Protein AF-A0AAD2FX28-F1 (afdb_monomer)

Structure (mmCIF, N/CA/C/O backbone):
data_AF-A0AAD2FX28-F1
#
_entry.id   AF-A0AAD2FX28-F1
#
loop_
_atom_site.group_PDB
_atom_site.id
_atom_site.type_symbol
_atom_site.label_atom_id
_atom_site.label_alt_id
_atom_site.label_comp_id
_atom_site.label_asym_id
_atom_site.label_entity_id
_atom_site.label_seq_id
_atom_site.pdbx_PDB_ins_code
_atom_site.Cartn_x
_atom_site.Cartn_y
_atom_site.Cartn_z
_atom_site.occupancy
_atom_site.B_iso_or_equiv
_atom_site.auth_seq_id
_atom_site.auth_comp_id
_atom_site.auth_asym_id
_atom_site.auth_atom_id
_atom_site.pdbx_PDB_model_num
ATOM 1 N N . MET A 1 1 ? -29.939 11.615 16.472 1.00 48.94 1 MET A N 1
ATOM 2 C CA . MET A 1 1 ? -29.197 10.339 16.413 1.00 48.94 1 MET A CA 1
ATOM 3 C C . MET A 1 1 ? -29.613 9.604 15.160 1.00 48.94 1 MET A C 1
ATOM 5 O O . MET A 1 1 ? -30.805 9.479 14.911 1.00 48.94 1 MET A O 1
ATOM 9 N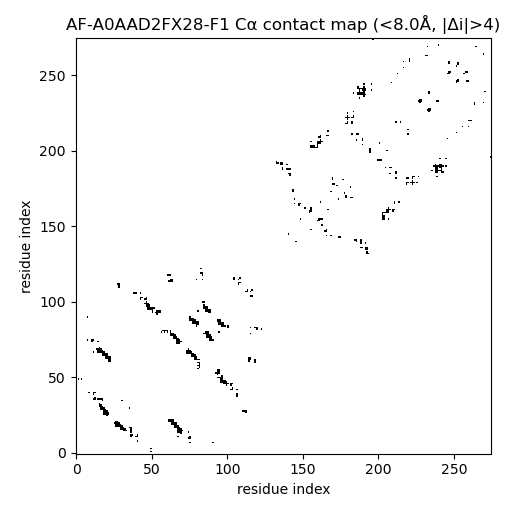 N . THR A 1 2 ? -28.662 9.167 14.347 1.00 54.88 2 THR A N 1
ATOM 10 C CA . THR A 1 2 ? -28.934 8.225 13.261 1.00 54.88 2 THR A CA 1
ATOM 11 C C . THR A 1 2 ? -29.410 6.914 13.882 1.00 54.88 2 THR A C 1
ATOM 13 O O . THR A 1 2 ? -28.636 6.258 14.568 1.00 54.88 2 THR A O 1
ATOM 16 N N . SER A 1 3 ? -30.673 6.532 13.659 1.00 67.56 3 SER A N 1
ATOM 17 C CA . SER A 1 3 ? -31.271 5.277 14.165 1.00 67.56 3 SER A CA 1
ATOM 18 C C . SER A 1 3 ? -30.480 4.018 13.786 1.00 67.56 3 SER A C 1
ATOM 20 O O . SER A 1 3 ? -30.670 2.964 14.374 1.00 67.56 3 SER A O 1
ATOM 22 N N . GLN A 1 4 ? -29.580 4.147 12.816 1.00 75.50 4 GLN A N 1
ATOM 23 C CA . GLN A 1 4 ? -28.807 3.087 12.188 1.00 75.50 4 GLN A CA 1
ATOM 24 C C . GLN A 1 4 ? -27.761 2.411 13.088 1.00 75.50 4 GLN A C 1
ATOM 26 O O . GLN A 1 4 ? -27.378 1.290 12.790 1.00 75.50 4 GLN A O 1
ATOM 31 N N . PHE A 1 5 ? -27.300 3.062 14.160 1.00 87.25 5 PHE A N 1
ATOM 32 C CA . PHE A 1 5 ? -26.324 2.472 15.095 1.00 87.25 5 PHE A CA 1
ATOM 33 C C . PHE A 1 5 ? -26.894 2.252 16.495 1.00 87.25 5 PHE A C 1
ATOM 35 O O . PHE A 1 5 ? -26.140 2.027 17.439 1.00 87.25 5 PHE A O 1
ATOM 42 N N . LYS A 1 6 ? -28.222 2.349 16.635 1.00 89.06 6 LYS A N 1
ATOM 43 C CA . LYS A 1 6 ? -28.903 2.254 17.926 1.00 89.06 6 LYS A CA 1
ATOM 44 C C . LYS A 1 6 ? -28.556 0.947 18.641 1.00 89.06 6 LYS A C 1
ATOM 46 O O . LYS A 1 6 ? -28.148 1.008 19.790 1.00 89.06 6 LYS A O 1
ATOM 51 N N . ASP A 1 7 ? -28.606 -0.181 17.939 1.00 91.50 7 ASP A N 1
ATOM 52 C CA . ASP A 1 7 ? -28.353 -1.502 18.529 1.00 91.50 7 ASP A CA 1
ATOM 53 C C . ASP A 1 7 ? -26.934 -1.614 19.106 1.00 91.50 7 ASP A C 1
ATOM 55 O O . ASP A 1 7 ? -26.739 -2.114 20.208 1.00 91.50 7 ASP A O 1
ATOM 59 N N . MET A 1 8 ? -25.936 -1.060 18.409 1.00 93.50 8 MET A N 1
ATOM 60 C CA . MET A 1 8 ? -24.566 -0.994 18.923 1.00 93.50 8 MET A CA 1
ATOM 61 C C . MET A 1 8 ? -24.479 -0.123 20.183 1.00 93.50 8 MET A C 1
ATOM 63 O O . MET A 1 8 ? -23.847 -0.521 21.157 1.00 93.50 8 MET A O 1
ATOM 67 N N . PHE A 1 9 ? -25.099 1.060 20.183 1.00 93.75 9 PHE A N 1
ATOM 68 C CA . PHE A 1 9 ? -25.071 1.949 21.348 1.00 93.75 9 PHE A CA 1
ATOM 69 C C . PHE A 1 9 ? -25.815 1.372 22.550 1.00 93.75 9 PHE A C 1
ATOM 71 O O . PHE A 1 9 ? -25.354 1.568 23.675 1.00 93.75 9 PHE A O 1
ATOM 78 N N . ASP A 1 10 ? -26.919 0.668 22.312 1.00 94.25 10 ASP A N 1
ATOM 79 C CA . ASP A 1 10 ? -27.665 -0.036 23.346 1.00 94.25 10 ASP A CA 1
ATOM 80 C C . ASP A 1 10 ? -26.775 -1.117 23.963 1.00 94.25 10 ASP A C 1
ATOM 82 O O . ASP A 1 10 ? -26.541 -1.069 25.166 1.00 94.25 10 ASP A O 1
ATOM 86 N N . LEU A 1 11 ? -26.159 -1.989 23.150 1.00 95.38 11 LEU A N 1
ATOM 87 C CA . LEU A 1 11 ? -25.246 -3.035 23.633 1.00 95.38 11 LEU A CA 1
ATOM 88 C C . LEU A 1 11 ? -24.052 -2.477 24.422 1.00 95.38 11 LEU A C 1
ATOM 90 O O . LEU A 1 11 ? -23.673 -3.046 25.447 1.00 95.38 11 LEU A O 1
ATOM 94 N N . VAL A 1 12 ? -23.487 -1.339 24.006 1.00 95.00 12 VAL A N 1
ATOM 95 C CA . VAL A 1 12 ? -22.431 -0.658 24.776 1.00 95.00 12 VAL A CA 1
ATOM 96 C C . VAL A 1 12 ? -22.945 -0.212 26.148 1.00 95.00 12 VAL A C 1
ATOM 98 O O . VAL A 1 12 ? -22.288 -0.467 27.155 1.00 95.00 12 VAL A O 1
ATOM 101 N N . GLY A 1 13 ? -24.118 0.428 26.212 1.00 93.94 13 GLY A N 1
ATOM 102 C CA . GLY A 1 13 ? -24.715 0.886 27.476 1.00 93.94 13 GLY A CA 1
ATOM 103 C C . GLY A 1 13 ? -25.189 -0.252 28.386 1.00 93.94 13 GLY A C 1
ATOM 104 O O . GLY A 1 13 ? -25.364 -0.071 29.590 1.00 93.94 13 GLY A O 1
ATOM 105 N N . GLU A 1 14 ? -25.389 -1.420 27.794 1.00 95.69 14 GLU A N 1
ATOM 106 C CA . GLU A 1 14 ? -25.843 -2.654 28.409 1.00 95.69 14 GLU A CA 1
ATOM 107 C C . GLU A 1 14 ? -24.713 -3.513 28.997 1.00 95.69 14 GLU A C 1
ATOM 109 O O . GLU A 1 14 ? -24.983 -4.400 29.815 1.00 95.69 14 GLU A O 1
ATOM 114 N N . SER A 1 15 ? -23.475 -3.252 28.586 1.00 96.94 15 SER A N 1
ATOM 115 C CA . SER A 1 15 ? -22.284 -3.984 29.014 1.00 96.94 15 SER A CA 1
ATOM 116 C C . SER A 1 15 ? -21.908 -3.655 30.464 1.00 96.94 15 SER A C 1
ATOM 118 O O . SER A 1 15 ? -22.219 -2.577 30.968 1.00 96.94 15 SER A O 1
ATOM 120 N N . ASP A 1 16 ? -21.225 -4.577 31.143 1.00 97.75 16 ASP A N 1
ATOM 121 C CA . ASP A 1 16 ? -20.688 -4.387 32.501 1.00 97.75 16 ASP A CA 1
ATOM 122 C C . ASP A 1 16 ? -19.154 -4.442 32.560 1.00 97.75 16 ASP A C 1
ATOM 124 O O . ASP A 1 16 ? -18.553 -4.046 33.561 1.00 97.75 16 ASP A O 1
ATOM 128 N N . ARG A 1 17 ? -18.512 -4.885 31.475 1.00 98.00 17 ARG A N 1
ATOM 129 C CA . ARG A 1 17 ? -17.058 -4.964 31.362 1.00 98.00 17 ARG A CA 1
ATOM 130 C C . ARG A 1 17 ? -16.599 -4.671 29.944 1.00 98.00 17 ARG A C 1
ATOM 132 O O . ARG A 1 17 ? -17.182 -5.144 28.970 1.00 98.00 17 ARG A O 1
ATOM 139 N N . ILE A 1 18 ? -15.490 -3.955 29.850 1.00 97.69 18 ILE A N 1
ATOM 140 C CA . ILE A 1 18 ? -14.729 -3.737 28.626 1.00 97.69 18 ILE A CA 1
ATOM 141 C C . ILE A 1 18 ? -13.369 -4.419 28.744 1.00 97.69 18 ILE A C 1
ATOM 143 O O . ILE A 1 18 ? -12.713 -4.328 29.780 1.00 97.69 18 ILE A O 1
ATOM 147 N N . VAL A 1 19 ? -12.937 -5.089 27.679 1.00 97.88 19 VAL A N 1
ATOM 148 C CA . VAL A 1 19 ? -11.592 -5.657 27.554 1.00 97.88 19 VAL A CA 1
ATOM 149 C C . VAL A 1 19 ? -11.031 -5.282 26.192 1.00 97.88 19 VAL A C 1
ATOM 151 O O . VAL A 1 19 ? -11.732 -5.364 25.191 1.00 97.88 19 VAL A O 1
ATOM 154 N N . ILE A 1 20 ? -9.772 -4.866 26.138 1.00 96.12 20 ILE A N 1
ATOM 155 C CA . ILE A 1 20 ? -9.070 -4.563 24.893 1.00 96.12 20 ILE A CA 1
ATOM 156 C C . ILE A 1 20 ? -7.992 -5.619 24.696 1.00 96.12 20 ILE A C 1
ATOM 158 O O . ILE A 1 20 ? -7.137 -5.789 25.566 1.00 96.12 20 ILE A O 1
ATOM 162 N N . HIS A 1 21 ? -8.016 -6.294 23.554 1.00 94.44 21 HIS A N 1
ATOM 163 C CA . HIS A 1 21 ? -7.051 -7.323 23.183 1.00 94.44 21 HIS A CA 1
ATOM 164 C C . HIS A 1 21 ? -6.147 -6.857 22.041 1.00 94.44 21 HIS A C 1
ATOM 166 O O . HIS A 1 21 ? -6.587 -6.098 21.179 1.00 94.44 21 HIS A O 1
ATOM 172 N N . ASP A 1 22 ? -4.904 -7.335 21.998 1.00 90.56 22 ASP A N 1
ATOM 173 C CA . ASP A 1 22 ? -4.085 -7.279 20.783 1.00 90.56 22 ASP A CA 1
ATOM 174 C C . ASP A 1 22 ? -4.461 -8.402 19.792 1.00 90.56 22 ASP A C 1
ATOM 176 O O . ASP A 1 22 ? -5.302 -9.258 20.066 1.00 90.56 22 ASP A O 1
ATOM 180 N N . ASN A 1 23 ? -3.802 -8.434 18.631 1.00 83.00 23 ASN A N 1
ATOM 181 C CA . ASN A 1 23 ? -4.016 -9.475 17.615 1.00 83.00 23 ASN A CA 1
ATOM 182 C C . ASN A 1 23 ? -3.647 -10.897 18.075 1.00 83.00 23 ASN A C 1
ATOM 184 O O . ASN A 1 23 ? -4.038 -11.866 17.430 1.00 83.00 23 ASN A O 1
ATOM 188 N N . SER A 1 24 ? -2.870 -11.026 19.149 1.00 87.19 24 SER A N 1
ATOM 189 C CA . SER A 1 24 ? -2.494 -12.302 19.761 1.00 87.19 24 SER A CA 1
ATOM 190 C C . SER A 1 24 ? -3.437 -12.679 20.909 1.00 87.19 24 SER A C 1
ATOM 192 O O . SER A 1 24 ? -3.158 -13.630 21.634 1.00 87.19 24 SER A O 1
ATOM 194 N N . SER A 1 25 ? -4.553 -11.955 21.071 1.00 87.38 25 SER A N 1
ATOM 195 C CA . SER A 1 25 ? -5.517 -12.106 22.169 1.00 87.38 25 SER A CA 1
ATOM 196 C C . SER A 1 25 ? -4.950 -11.799 23.562 1.00 87.38 25 SER A C 1
ATOM 198 O O . SER A 1 25 ? -5.551 -12.177 24.568 1.00 87.38 25 SER A O 1
ATOM 200 N N . ASN A 1 26 ? -3.821 -11.090 23.659 1.00 93.00 26 ASN A N 1
ATOM 201 C CA . ASN A 1 26 ? -3.319 -10.610 24.944 1.00 93.00 26 ASN A CA 1
ATOM 202 C C . ASN A 1 26 ? -4.159 -9.424 25.413 1.00 93.00 26 ASN A C 1
ATOM 204 O O . ASN A 1 26 ? -4.429 -8.507 24.637 1.00 93.00 26 ASN A O 1
ATOM 208 N N . VAL A 1 27 ? -4.519 -9.407 26.696 1.00 96.12 27 VAL A N 1
ATOM 209 C CA . VAL A 1 27 ? -5.235 -8.281 27.304 1.00 96.12 27 VAL A CA 1
ATOM 210 C C . VAL A 1 27 ? -4.295 -7.081 27.422 1.00 96.12 27 VAL A C 1
ATOM 212 O O . VAL A 1 27 ? -3.298 -7.129 28.138 1.00 96.12 27 VAL A O 1
ATOM 215 N N . LEU A 1 28 ? -4.638 -5.998 26.732 1.00 95.31 28 LEU A N 1
ATOM 216 C CA . LEU A 1 28 ? -3.969 -4.699 26.816 1.00 95.31 28 LEU A CA 1
ATOM 217 C C . LEU A 1 28 ? -4.588 -3.812 27.899 1.00 95.31 28 LEU A C 1
ATOM 219 O O . LEU A 1 28 ? -3.889 -3.022 28.526 1.00 95.31 28 LEU A O 1
ATOM 223 N N . TYR A 1 29 ? -5.900 -3.932 28.102 1.00 96.88 29 TYR A N 1
ATOM 224 C CA . TYR A 1 29 ? -6.666 -3.143 29.062 1.00 96.88 29 TYR A CA 1
ATOM 225 C C . TYR A 1 29 ? -7.948 -3.887 29.451 1.00 96.88 29 TYR A C 1
ATOM 227 O O . TYR A 1 29 ? -8.520 -4.608 28.634 1.00 96.88 29 TYR A O 1
ATOM 235 N N . SER A 1 30 ? -8.423 -3.703 30.682 1.00 97.44 30 SER A N 1
ATOM 236 C CA . SER A 1 30 ? -9.724 -4.203 31.134 1.00 97.44 30 SER A CA 1
ATOM 237 C C . SER A 1 30 ? -10.294 -3.279 32.202 1.00 97.44 30 SER A C 1
ATOM 239 O O . SER A 1 30 ? -9.561 -2.828 33.078 1.00 97.44 30 SER A O 1
ATOM 241 N N . SER A 1 31 ? -11.606 -3.058 32.175 1.00 97.44 31 SER A N 1
ATOM 242 C CA . SER A 1 31 ? -12.304 -2.263 33.184 1.00 97.44 31 SER A CA 1
ATOM 243 C C . SER A 1 31 ? -13.754 -2.709 33.351 1.00 97.44 31 SER A C 1
ATOM 245 O O . SER A 1 31 ? -14.393 -3.167 32.405 1.00 97.44 31 SER A O 1
ATOM 247 N N . THR A 1 32 ? -14.264 -2.576 34.571 1.00 97.25 32 THR A N 1
ATOM 248 C CA . THR A 1 32 ? -15.686 -2.725 34.931 1.00 97.25 32 THR A CA 1
ATOM 249 C C . THR A 1 32 ? -16.300 -1.388 35.351 1.00 97.25 32 THR A C 1
ATOM 251 O O . THR A 1 32 ? -17.436 -1.331 35.818 1.00 97.25 32 THR A O 1
ATOM 254 N N . GLU A 1 33 ? -15.544 -0.295 35.236 1.00 96.88 33 GLU A N 1
ATOM 255 C CA . GLU A 1 33 ? -15.997 1.028 35.644 1.00 96.88 33 GLU A CA 1
ATOM 256 C C . GLU A 1 33 ? -17.031 1.562 34.654 1.00 96.88 33 GLU A C 1
ATOM 258 O O . GLU A 1 33 ? -16.766 1.731 33.462 1.00 96.88 33 GLU 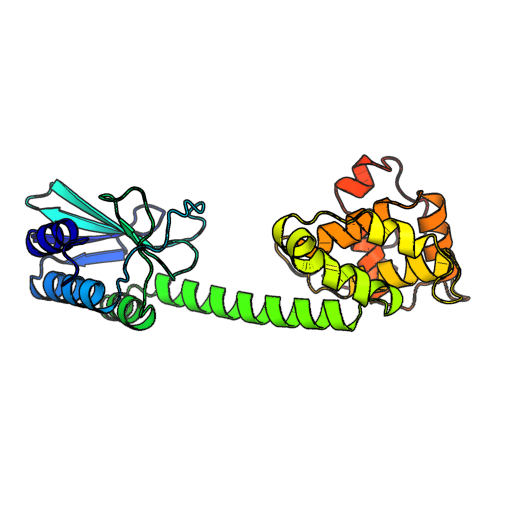A O 1
ATOM 263 N N . LYS A 1 34 ? -18.221 1.906 35.156 1.00 94.69 34 LYS A N 1
ATOM 264 C CA . LYS A 1 34 ? -19.312 2.430 34.318 1.00 94.69 34 LYS A CA 1
ATOM 265 C C . LYS A 1 34 ? -18.919 3.708 33.569 1.00 94.69 34 LYS A C 1
ATOM 267 O O . LYS A 1 34 ? -19.406 3.951 32.467 1.00 94.69 34 LYS A O 1
ATOM 272 N N . ALA A 1 35 ? -18.037 4.517 34.156 1.00 94.56 35 ALA A N 1
ATOM 273 C CA . ALA A 1 35 ? -17.512 5.722 33.524 1.00 94.56 35 ALA A CA 1
ATOM 274 C C . ALA A 1 35 ? -16.769 5.420 32.209 1.00 94.56 35 ALA A C 1
ATOM 276 O O . ALA A 1 35 ? -16.906 6.184 31.256 1.00 94.56 35 ALA A O 1
ATOM 277 N N . GLU A 1 36 ? -16.066 4.287 32.119 1.00 94.19 36 GLU A N 1
ATOM 278 C CA . GLU A 1 36 ? -15.320 3.896 30.915 1.00 94.19 36 GLU A CA 1
ATOM 279 C C . GLU A 1 36 ? -16.245 3.465 29.779 1.00 94.19 36 GLU A C 1
ATOM 281 O O . GLU A 1 36 ? -16.050 3.852 28.628 1.00 94.19 36 GLU A O 1
ATOM 286 N N . LEU A 1 37 ? -17.314 2.735 30.101 1.00 94.44 37 LEU A N 1
ATOM 287 C CA . LEU A 1 37 ? -18.347 2.366 29.130 1.00 94.44 37 LEU A CA 1
ATOM 288 C C . LEU A 1 37 ? -19.082 3.600 28.591 1.00 94.44 37 LEU A C 1
ATOM 290 O O . LEU A 1 37 ? -19.315 3.709 27.387 1.00 94.44 37 LEU A O 1
ATOM 294 N N . ILE A 1 38 ? -19.390 4.564 29.467 1.00 95.19 38 ILE A N 1
ATOM 295 C CA . ILE A 1 38 ? -19.966 5.855 29.064 1.00 95.19 38 ILE A CA 1
ATOM 296 C C . ILE A 1 38 ? -18.986 6.616 28.162 1.00 95.19 38 ILE A C 1
ATOM 298 O O . ILE A 1 38 ? -19.392 7.140 27.125 1.00 95.19 38 ILE A O 1
ATOM 302 N N . SER A 1 39 ? -17.702 6.653 28.527 1.00 95.44 39 SER A N 1
ATOM 303 C CA . SER A 1 39 ? -16.640 7.288 27.739 1.00 95.44 39 SER A CA 1
ATOM 304 C C . SER A 1 39 ? -16.519 6.664 26.342 1.00 95.44 39 SER A C 1
ATOM 306 O O . SER A 1 39 ? -16.515 7.384 25.341 1.00 95.44 39 SER A O 1
ATOM 308 N N . LEU A 1 40 ? -16.540 5.328 26.245 1.00 95.31 40 LEU A N 1
ATOM 309 C CA . LEU A 1 40 ? -16.538 4.608 24.968 1.00 95.31 40 LEU A CA 1
ATOM 310 C C . LEU A 1 40 ? -17.762 4.965 24.121 1.00 95.31 40 LEU A C 1
ATOM 312 O O . LEU A 1 40 ? -17.636 5.295 22.939 1.00 95.31 40 LEU A O 1
ATOM 316 N N . GLN A 1 41 ? -18.954 4.922 24.720 1.00 94.50 41 GLN A N 1
ATOM 317 C CA . GLN A 1 41 ? -20.201 5.242 24.029 1.00 94.50 41 GLN A CA 1
ATOM 318 C C . GLN A 1 41 ? -20.177 6.674 23.474 1.00 94.50 41 GLN A C 1
ATOM 320 O O . GLN A 1 41 ? -20.581 6.907 22.333 1.00 94.50 41 GLN A O 1
ATOM 325 N N . GLN A 1 42 ? -19.660 7.631 24.251 1.00 93.50 42 GLN A N 1
ATOM 326 C CA . GLN A 1 42 ? -19.485 9.019 23.824 1.00 93.50 42 GLN A CA 1
ATOM 327 C C . GLN A 1 42 ? -18.482 9.144 22.674 1.00 93.50 42 GLN A C 1
ATOM 329 O O . GLN A 1 42 ? -18.778 9.839 21.699 1.00 93.50 42 GLN A O 1
ATOM 334 N N . ALA A 1 43 ? -17.337 8.462 22.750 1.00 93.44 43 ALA A N 1
ATOM 335 C CA . ALA A 1 43 ? -16.340 8.462 21.684 1.00 93.44 43 ALA A CA 1
ATOM 336 C C . ALA A 1 43 ? -16.942 7.948 20.366 1.00 93.44 43 ALA A C 1
ATOM 338 O O . ALA A 1 43 ? -16.859 8.638 19.348 1.00 93.44 43 ALA A O 1
ATOM 339 N N . LEU A 1 44 ? -17.640 6.805 20.405 1.00 92.50 44 LEU A N 1
ATOM 340 C CA . LEU A 1 44 ? -18.347 6.230 19.254 1.00 92.50 44 LEU A CA 1
ATOM 341 C C . LEU A 1 44 ? -19.418 7.187 18.707 1.00 92.50 44 LEU A C 1
ATOM 343 O O . LEU A 1 44 ? -19.500 7.425 17.502 1.00 92.50 44 LEU A O 1
ATOM 347 N N . HIS A 1 45 ? -20.217 7.808 19.576 1.00 91.12 45 HIS A N 1
ATOM 348 C CA . HIS A 1 45 ? -21.224 8.781 19.146 1.00 91.12 45 HIS A CA 1
ATOM 349 C C . HIS A 1 45 ? -20.630 9.976 18.399 1.00 91.12 45 HIS A C 1
ATOM 351 O O . HIS A 1 45 ? -21.256 10.499 17.476 1.00 91.12 45 HIS A O 1
ATOM 357 N N . GLN A 1 46 ? -19.450 10.430 18.812 1.00 90.19 46 GLN A N 1
ATOM 358 C CA . GLN A 1 46 ? -18.807 11.605 18.238 1.00 90.19 46 GLN A CA 1
ATOM 359 C C . GLN A 1 46 ? -18.04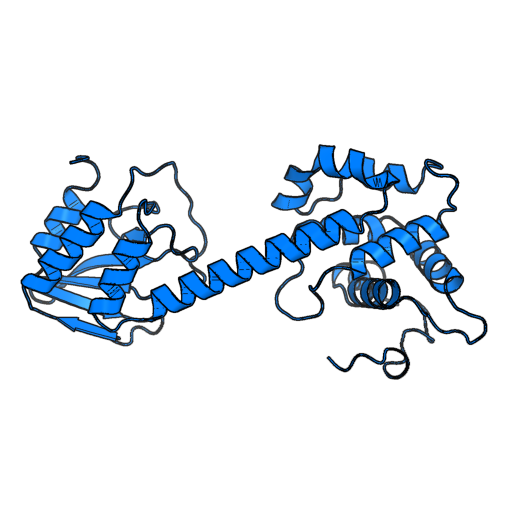9 11.306 16.945 1.00 90.19 46 GLN A C 1
ATOM 361 O O . GLN A 1 46 ? -17.849 12.232 16.154 1.00 90.19 46 GLN A O 1
ATOM 366 N N . CYS A 1 47 ? -17.600 10.063 16.745 1.00 88.50 47 CYS A N 1
ATOM 367 C CA . CYS A 1 47 ? -16.700 9.715 15.653 1.00 88.50 47 CYS A CA 1
ATOM 368 C C . CYS A 1 47 ? -17.366 8.975 14.486 1.00 88.50 47 CYS A C 1
ATOM 370 O O . CYS A 1 47 ? -16.808 9.027 13.395 1.00 88.50 47 CYS A O 1
ATOM 372 N N . LEU A 1 48 ? -18.536 8.347 14.634 1.00 87.75 48 LEU A N 1
ATOM 373 C CA . LEU A 1 48 ? -19.117 7.520 13.56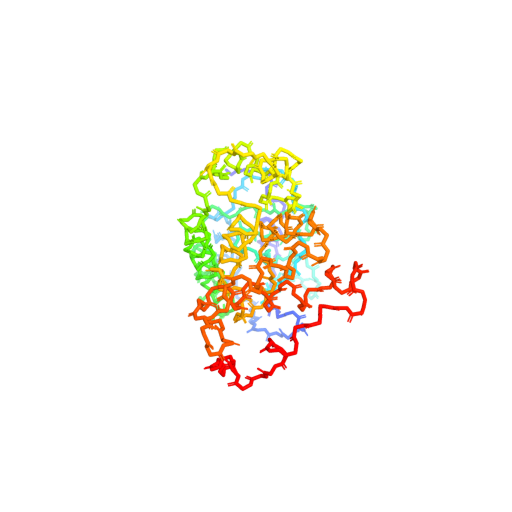3 1.00 87.75 48 LEU A CA 1
ATOM 374 C C . LEU A 1 48 ? -19.910 8.312 12.513 1.00 87.75 48 LEU A C 1
ATOM 376 O O . LEU A 1 48 ? -20.700 9.200 12.833 1.00 87.75 48 LEU A O 1
ATOM 380 N N . GLU A 1 49 ? -19.737 7.940 11.243 1.00 82.31 49 GLU A N 1
ATOM 381 C CA . GLU A 1 49 ? -20.514 8.441 10.101 1.00 82.31 49 GLU A CA 1
ATOM 382 C C . GLU A 1 49 ? -21.441 7.366 9.523 1.00 82.31 49 GLU A C 1
ATOM 384 O O . GLU A 1 49 ? -21.253 6.169 9.738 1.00 82.31 49 GLU A O 1
ATOM 389 N N . LYS A 1 50 ? -22.452 7.787 8.745 1.00 77.06 50 LYS A N 1
ATOM 390 C CA . LYS A 1 50 ? -23.274 6.843 7.974 1.00 77.06 50 LYS A CA 1
ATOM 391 C C . LYS A 1 50 ? -22.376 6.047 7.015 1.00 77.06 50 LYS A C 1
ATOM 393 O O . LYS A 1 50 ? -21.544 6.658 6.343 1.00 77.06 50 LYS A O 1
ATOM 398 N N . PRO A 1 51 ? -22.566 4.723 6.887 1.00 67.62 51 PRO A N 1
ATOM 399 C CA . PRO A 1 51 ? -21.755 3.917 5.989 1.00 67.62 51 PRO A CA 1
ATOM 400 C C . PRO A 1 51 ? -21.996 4.345 4.536 1.00 67.62 51 PRO A C 1
ATOM 402 O O . PRO A 1 51 ? -23.134 4.402 4.067 1.00 67.62 51 PRO A O 1
ATOM 405 N N . LEU A 1 52 ? -20.912 4.648 3.820 1.00 57.91 52 LEU A N 1
ATOM 406 C CA . LEU A 1 52 ? -20.919 5.071 2.418 1.00 57.91 52 LEU A CA 1
ATOM 407 C C . LEU A 1 52 ? -20.533 3.903 1.495 1.00 57.91 52 LEU A C 1
ATOM 409 O O . LEU A 1 52 ? -19.691 4.086 0.632 1.00 57.91 52 LEU A O 1
ATOM 413 N N . PHE A 1 53 ? -21.164 2.733 1.648 1.00 55.81 53 PHE A N 1
ATOM 414 C CA . PHE A 1 53 ? -20.902 1.463 0.933 1.00 55.81 53 PHE A CA 1
ATOM 415 C C . PHE A 1 53 ? -19.920 0.484 1.600 1.00 55.81 53 PHE A C 1
ATOM 417 O O . PHE A 1 53 ? -19.076 0.843 2.414 1.00 55.81 53 PHE A O 1
ATOM 424 N N . HIS A 1 54 ? -20.099 -0.791 1.233 1.00 49.97 54 HIS A N 1
ATOM 425 C CA . HIS A 1 54 ? -19.380 -1.959 1.731 1.00 49.97 54 HIS A CA 1
ATOM 426 C C . HIS A 1 54 ? -17.944 -1.953 1.197 1.00 49.97 54 HIS A C 1
ATOM 428 O O . HIS A 1 54 ? -17.739 -2.043 -0.015 1.00 49.97 54 HIS A O 1
ATOM 434 N N . SER A 1 55 ? -16.945 -1.914 2.076 1.00 49.78 55 SER A N 1
ATOM 435 C CA . SER A 1 55 ? -15.596 -2.341 1.713 1.00 49.78 55 SER A CA 1
ATOM 436 C C . SER A 1 55 ? -15.123 -3.401 2.689 1.00 49.78 55 SER A C 1
ATOM 438 O O . SER A 1 55 ? -14.804 -3.090 3.826 1.00 49.78 55 SER A O 1
ATOM 440 N N . HIS A 1 56 ? -15.039 -4.647 2.232 1.00 45.81 56 HIS A N 1
ATOM 441 C CA . HIS A 1 56 ? -14.226 -5.657 2.896 1.00 45.81 56 HIS A CA 1
ATOM 442 C C . HIS A 1 56 ? -12.791 -5.505 2.397 1.00 45.81 56 HIS A C 1
ATOM 444 O O . HIS A 1 56 ? -12.419 -6.026 1.345 1.00 45.81 56 HIS A O 1
ATOM 450 N N . GLY A 1 57 ? -11.987 -4.730 3.117 1.00 48.69 57 GLY A N 1
ATOM 451 C CA . GLY A 1 57 ? -10.535 -4.819 3.000 1.00 48.69 57 GLY A CA 1
ATOM 452 C C . GLY A 1 57 ? -10.019 -5.858 3.987 1.00 48.69 57 GLY A C 1
ATOM 453 O O . GLY A 1 57 ? -10.477 -5.881 5.121 1.00 48.69 57 GLY A O 1
ATOM 454 N N . ILE A 1 58 ? -9.061 -6.694 3.583 1.00 44.16 58 ILE A N 1
ATOM 455 C CA . ILE A 1 58 ? -8.373 -7.618 4.495 1.00 44.16 58 ILE A CA 1
ATOM 456 C C . ILE A 1 58 ? -7.754 -6.806 5.639 1.00 44.16 58 ILE A C 1
ATOM 458 O O . ILE A 1 58 ? -6.959 -5.894 5.395 1.00 44.16 58 ILE A O 1
ATOM 462 N N . ASN A 1 59 ? -8.118 -7.147 6.874 1.00 49.25 59 ASN A N 1
ATOM 463 C CA . ASN A 1 59 ? -7.592 -6.523 8.076 1.00 49.25 59 ASN A CA 1
ATOM 464 C C . ASN A 1 59 ? -6.113 -6.934 8.236 1.00 49.25 59 ASN A C 1
ATOM 466 O O . ASN A 1 59 ? -5.793 -8.038 8.664 1.00 49.25 59 ASN A O 1
ATOM 470 N N . SER A 1 60 ? -5.190 -6.091 7.763 1.00 49.97 60 SER A N 1
ATOM 471 C CA . SER A 1 60 ? -3.748 -6.386 7.726 1.00 49.97 60 SER A CA 1
ATOM 472 C C . SER A 1 60 ? -2.936 -5.588 8.757 1.00 49.97 60 SER A C 1
ATOM 474 O O . SER A 1 60 ? -1.760 -5.304 8.517 1.00 49.97 60 SER A O 1
ATOM 476 N N . GLY A 1 61 ? -3.567 -5.144 9.848 1.00 55.81 61 GLY A N 1
ATOM 477 C CA . GLY A 1 61 ? -2.950 -4.310 10.887 1.00 55.81 61 GLY A CA 1
ATOM 478 C C . GLY A 1 61 ? -2.927 -4.982 12.262 1.00 55.81 61 GLY A C 1
ATOM 479 O O . GLY A 1 61 ? -3.766 -5.831 12.547 1.00 55.81 61 GLY A O 1
ATOM 480 N N . ASN A 1 62 ? -1.982 -4.572 13.118 1.00 63.78 62 ASN A N 1
ATOM 481 C CA . ASN A 1 62 ? -1.913 -4.924 14.546 1.00 63.78 62 ASN A CA 1
ATOM 482 C C . ASN A 1 62 ? -2.872 -4.057 15.371 1.00 63.78 62 ASN A C 1
ATOM 484 O O . ASN A 1 62 ? -2.449 -3.295 16.241 1.00 63.78 62 ASN A O 1
ATOM 488 N N . ASN A 1 63 ? -4.152 -4.106 15.024 1.00 79.81 63 ASN A N 1
ATOM 489 C CA . ASN A 1 63 ? -5.154 -3.227 15.591 1.00 79.81 63 ASN A CA 1
ATOM 490 C C . ASN A 1 63 ? -5.838 -3.894 16.785 1.00 79.81 63 ASN A C 1
ATOM 492 O O . ASN A 1 63 ? -6.389 -4.983 16.630 1.00 79.81 63 ASN A O 1
ATOM 496 N N . PRO A 1 64 ? -5.857 -3.247 17.960 1.00 89.88 64 PRO A N 1
ATOM 497 C CA . PRO A 1 64 ? -6.524 -3.820 19.108 1.00 89.88 64 PRO A CA 1
ATOM 498 C C . PRO A 1 64 ? -8.033 -3.954 18.873 1.00 89.88 64 PRO A C 1
ATOM 500 O O . PRO A 1 64 ? -8.647 -3.146 18.167 1.00 89.88 64 PRO A O 1
ATOM 503 N N . THR A 1 65 ? -8.617 -4.972 19.496 1.00 93.31 65 THR A N 1
ATOM 504 C CA . THR A 1 65 ? -10.056 -5.250 19.475 1.00 93.31 65 THR A CA 1
ATOM 505 C C . THR A 1 65 ? -10.640 -4.974 20.850 1.00 93.31 65 THR A C 1
ATOM 507 O O . THR A 1 65 ? -10.161 -5.502 21.850 1.00 93.31 65 THR A O 1
ATOM 510 N N . ILE A 1 66 ? -11.671 -4.137 20.896 1.00 96.00 66 ILE A N 1
ATOM 511 C CA . ILE A 1 66 ? -12.496 -3.897 22.074 1.00 96.00 66 ILE A CA 1
ATOM 512 C C . ILE A 1 66 ? -13.565 -4.984 22.114 1.00 96.00 66 ILE A C 1
ATOM 514 O O . ILE A 1 66 ? -14.370 -5.096 21.193 1.00 96.00 66 ILE A O 1
ATOM 518 N N . THR A 1 67 ? -13.598 -5.740 23.200 1.00 97.31 67 THR A N 1
ATOM 519 C CA . THR A 1 67 ? -14.608 -6.749 23.491 1.00 97.31 67 THR A CA 1
ATOM 520 C C . THR A 1 67 ? -15.415 -6.304 24.703 1.00 97.31 67 THR A C 1
ATOM 522 O O . THR A 1 67 ? -14.861 -6.035 25.773 1.00 97.31 67 THR A O 1
ATOM 525 N N . LEU A 1 68 ? -16.729 -6.217 24.540 1.00 97.94 68 LEU A N 1
ATOM 526 C CA . LEU A 1 68 ? -17.659 -5.875 25.606 1.00 97.94 68 LEU A CA 1
ATOM 527 C C . LEU A 1 68 ? -18.341 -7.128 26.133 1.00 97.94 68 LEU A C 1
ATOM 529 O O . LEU A 1 68 ? -18.712 -8.010 25.357 1.00 97.94 68 LEU A O 1
ATOM 533 N N . TYR A 1 69 ? -18.520 -7.182 27.448 1.00 98.19 69 TYR A N 1
ATOM 534 C CA . TYR A 1 69 ? -19.139 -8.307 28.129 1.00 98.19 69 TYR A CA 1
ATOM 535 C C . TYR A 1 69 ? -20.320 -7.866 28.984 1.00 98.19 69 TYR A C 1
ATOM 537 O O . TYR A 1 69 ? -20.404 -6.715 29.421 1.00 98.19 69 TYR A O 1
ATOM 545 N N . ARG A 1 70 ? -21.193 -8.833 29.254 1.00 97.81 70 ARG A N 1
ATOM 546 C CA . ARG A 1 70 ? -22.206 -8.786 30.304 1.00 97.81 70 ARG A CA 1
ATOM 547 C C . ARG A 1 70 ? -22.270 -10.132 30.997 1.00 97.81 70 ARG A C 1
ATOM 549 O O . ARG A 1 70 ? -22.414 -11.152 30.334 1.00 97.81 70 ARG A O 1
ATOM 556 N N . ASN A 1 71 ? -22.207 -10.145 32.324 1.00 96.62 71 ASN A N 1
ATOM 557 C CA . ASN A 1 71 ? -22.266 -11.362 33.136 1.00 96.62 71 ASN A CA 1
ATOM 558 C C . ASN A 1 71 ? -21.262 -12.444 32.677 1.00 96.62 71 ASN A C 1
ATOM 560 O O . ASN A 1 71 ? -21.522 -13.638 32.800 1.00 96.62 71 ASN A O 1
ATOM 564 N N . GLY A 1 72 ? -20.115 -12.025 32.131 1.00 94.88 72 GLY A N 1
ATOM 565 C CA . GLY A 1 72 ? -19.081 -12.919 31.598 1.00 94.88 72 GLY A CA 1
ATOM 566 C C . GLY A 1 72 ? -19.286 -13.392 30.154 1.00 94.88 72 GLY A C 1
ATOM 567 O O . GLY A 1 72 ? -18.371 -14.000 29.603 1.00 94.88 72 GLY A O 1
ATOM 568 N N . GLU A 1 73 ? -20.415 -13.081 29.518 1.00 97.19 73 GLU A N 1
ATOM 569 C CA . GLU A 1 73 ? -20.679 -13.395 28.110 1.00 97.19 73 GLU A CA 1
ATOM 570 C C . GLU A 1 73 ? -20.268 -12.235 27.202 1.00 97.19 73 GLU A C 1
ATOM 572 O O . GLU A 1 73 ? -20.484 -11.069 27.532 1.00 97.19 73 GLU A O 1
ATOM 577 N N . GLU A 1 74 ? -19.651 -12.550 26.063 1.00 96.88 74 GLU A N 1
ATOM 578 C CA . GLU A 1 74 ? -19.294 -11.560 25.047 1.00 96.88 74 GLU A CA 1
ATOM 579 C C . GLU A 1 74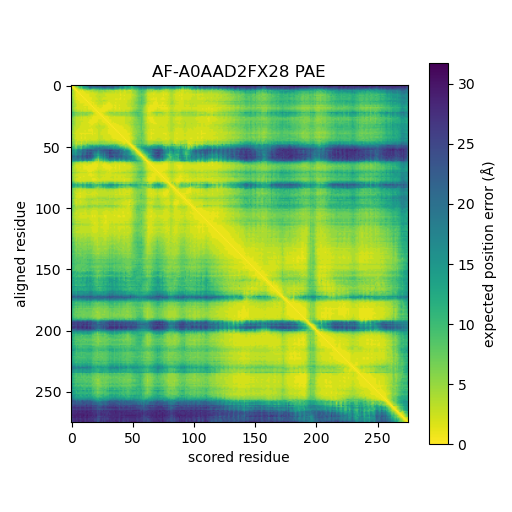 ? -20.559 -11.040 24.351 1.00 96.88 74 GLU A C 1
ATOM 581 O O . GLU A 1 74 ? -21.348 -11.820 23.822 1.00 96.88 74 GLU A O 1
ATOM 586 N N . LEU A 1 75 ? -20.735 -9.718 24.334 1.00 96.31 75 LEU A N 1
ATOM 587 C CA . LEU A 1 75 ? -21.859 -9.054 23.670 1.00 96.31 75 LEU A CA 1
ATOM 588 C C . LEU A 1 75 ? -21.480 -8.456 22.318 1.00 96.31 75 LEU A C 1
ATOM 590 O O . LEU A 1 75 ? -22.289 -8.449 21.391 1.00 96.31 75 LEU A O 1
ATOM 594 N N . LEU A 1 76 ? -20.288 -7.863 22.237 1.00 95.12 76 LEU A N 1
ATOM 595 C CA . LEU A 1 76 ? -19.906 -7.016 21.116 1.00 95.12 76 LEU A CA 1
ATOM 596 C C . LEU A 1 76 ? -18.391 -6.961 20.963 1.00 95.12 76 LEU A C 1
ATOM 598 O O . LEU A 1 76 ? -17.675 -6.693 21.925 1.00 95.12 76 LEU A O 1
ATOM 602 N N . GLN A 1 77 ? -17.920 -7.104 19.729 1.00 95.00 77 GLN A N 1
ATOM 603 C CA . GLN A 1 77 ? -16.560 -6.756 19.331 1.00 95.00 77 GLN A CA 1
ATOM 604 C C . GLN A 1 77 ? -16.540 -5.543 18.407 1.00 95.00 77 GLN A C 1
ATOM 606 O O . GLN A 1 77 ? -17.340 -5.459 17.467 1.00 95.00 77 GLN A O 1
ATOM 611 N N . ILE A 1 78 ? -15.598 -4.638 18.670 1.00 93.38 78 ILE A N 1
ATOM 612 C CA . ILE A 1 78 ? -15.284 -3.462 17.861 1.00 93.38 78 ILE A CA 1
ATOM 613 C C . ILE A 1 78 ? -13.772 -3.427 17.634 1.00 93.38 78 ILE A C 1
ATOM 615 O O . ILE A 1 78 ? -13.003 -3.385 18.592 1.00 93.38 78 ILE A O 1
ATOM 619 N N . SER A 1 79 ? -13.324 -3.401 16.386 1.00 89.00 79 SER A N 1
ATOM 620 C CA . SER A 1 79 ? -11.899 -3.314 16.046 1.00 89.00 79 SER A CA 1
ATOM 621 C C . SER A 1 79 ? -11.648 -2.194 15.040 1.00 89.00 79 SER A C 1
ATOM 623 O O . SER A 1 79 ? -12.566 -1.666 14.414 1.00 89.00 79 SER A O 1
ATOM 625 N N . HIS A 1 80 ? -10.393 -1.781 14.886 1.00 84.12 80 HIS A N 1
ATOM 626 C CA . HIS A 1 80 ? -10.030 -0.861 13.812 1.00 84.12 80 HIS A CA 1
ATOM 627 C C . HIS A 1 80 ? -9.782 -1.603 12.505 1.00 84.12 80 HIS A C 1
ATOM 629 O O . HIS A 1 80 ? -9.009 -2.563 12.461 1.00 84.12 80 HIS A O 1
ATOM 635 N N . HIS A 1 81 ? -10.277 -1.035 11.407 1.00 76.88 81 HIS A N 1
ATOM 636 C CA . HIS A 1 81 ? -9.792 -1.411 10.087 1.00 76.88 81 HIS A CA 1
ATOM 637 C C . HIS A 1 81 ? -8.372 -0.872 9.863 1.00 76.88 81 HIS A C 1
ATOM 639 O O . HIS A 1 81 ? -8.029 0.225 10.316 1.00 76.88 81 HIS A O 1
ATOM 645 N N . SER A 1 82 ? -7.560 -1.612 9.104 1.00 64.56 82 SER A N 1
ATOM 646 C CA . SER A 1 82 ? -6.150 -1.355 8.725 1.00 64.56 82 SER A CA 1
ATOM 647 C C . SER A 1 82 ? -5.779 0.060 8.235 1.00 64.56 82 SER A C 1
ATOM 649 O O . SER A 1 82 ? -4.607 0.356 8.015 1.00 64.56 82 SER A O 1
ATOM 651 N N . SER A 1 83 ? -6.748 0.952 8.029 1.00 65.75 83 SER A N 1
ATOM 652 C CA . SER A 1 83 ? -6.539 2.339 7.612 1.00 65.75 83 SER A CA 1
ATOM 653 C C . SER A 1 83 ? -6.702 3.377 8.734 1.00 65.75 83 SER A C 1
ATOM 655 O O . SER A 1 83 ? -6.449 4.561 8.468 1.00 65.75 83 SER A O 1
ATOM 657 N N . CYS A 1 84 ? -7.143 2.946 9.928 1.00 72.94 84 CYS A N 1
ATOM 658 C CA . CYS A 1 84 ? -7.581 3.758 11.073 1.00 72.94 84 CYS A CA 1
ATOM 659 C C . CYS A 1 84 ? -8.638 4.823 10.711 1.00 72.94 84 CYS A C 1
ATOM 661 O O . CYS A 1 84 ? -8.768 5.839 11.391 1.00 72.94 84 CYS A O 1
ATOM 663 N N . LYS A 1 85 ? -9.365 4.618 9.606 1.00 83.00 85 LYS A N 1
ATOM 664 C CA . LYS A 1 85 ? -10.431 5.505 9.112 1.00 83.00 85 LYS A CA 1
ATOM 665 C C . LYS A 1 85 ? -11.821 4.894 9.229 1.00 83.00 85 LYS A C 1
ATOM 667 O O . LYS A 1 85 ? -12.799 5.559 8.911 1.00 83.00 85 LYS A O 1
ATOM 672 N N . SER A 1 86 ? -11.896 3.649 9.664 1.00 87.69 86 SER A N 1
ATOM 673 C CA . SER A 1 86 ? -13.131 2.938 9.925 1.00 87.69 86 SER A CA 1
ATOM 674 C C . SER A 1 86 ? -12.929 1.972 11.085 1.00 87.69 86 SER A C 1
ATOM 676 O O . SER A 1 86 ? -11.792 1.605 11.411 1.00 87.69 86 SER A O 1
ATOM 678 N N . ILE A 1 87 ? -14.039 1.590 11.704 1.00 88.88 87 ILE A N 1
ATOM 679 C CA . ILE A 1 87 ? -14.111 0.484 12.653 1.00 88.88 87 ILE A CA 1
ATOM 680 C C . ILE A 1 87 ? -14.878 -0.679 12.029 1.00 88.88 87 ILE A C 1
ATOM 682 O O . ILE A 1 87 ? -15.811 -0.473 11.252 1.00 88.88 87 ILE A O 1
ATOM 686 N N . GLU A 1 88 ? -14.487 -1.889 12.388 1.00 88.25 88 GLU A N 1
ATOM 687 C CA . GLU A 1 88 ? -15.273 -3.098 12.188 1.00 88.25 88 GLU A CA 1
ATOM 688 C C . GLU A 1 88 ? -16.066 -3.352 13.470 1.00 88.25 88 GLU A C 1
ATOM 690 O O . GLU A 1 88 ? -15.590 -3.095 14.578 1.00 88.25 88 GLU A O 1
ATOM 695 N N . CYS A 1 89 ? -17.291 -3.838 13.331 1.00 90.12 89 CYS A N 1
ATOM 696 C CA . CYS A 1 89 ? -18.156 -4.141 14.458 1.00 90.12 89 CYS A CA 1
ATOM 697 C C . CYS A 1 89 ? -18.863 -5.461 14.177 1.00 90.12 89 CYS A C 1
ATOM 699 O O . CYS A 1 89 ? -19.475 -5.616 13.126 1.00 90.12 89 CYS A O 1
ATOM 701 N N . SER A 1 90 ? -18.789 -6.397 15.121 1.00 91.25 90 SER A N 1
ATOM 702 C CA . SER A 1 90 ? -19.341 -7.760 14.987 1.00 91.25 90 SER A CA 1
ATOM 703 C C . SER A 1 90 ? -20.838 -7.831 14.646 1.00 91.25 90 SER A C 1
ATOM 705 O O . SER A 1 90 ? -21.291 -8.848 14.128 1.00 91.25 90 SER A O 1
ATOM 707 N N . LEU A 1 91 ? -21.606 -6.758 14.873 1.00 90.06 91 LEU A N 1
ATOM 708 C CA . LEU A 1 91 ? -23.021 -6.674 14.485 1.00 90.06 91 LEU A CA 1
ATOM 709 C C . LEU A 1 91 ? -23.237 -6.456 12.987 1.00 90.06 91 LEU A C 1
ATOM 711 O O . LEU A 1 91 ? -24.324 -6.726 12.476 1.00 90.06 91 LEU A O 1
ATOM 715 N N . TYR A 1 92 ? -22.247 -5.903 12.290 1.00 87.25 92 TYR A N 1
ATOM 716 C CA . TYR A 1 92 ? -22.412 -5.414 10.931 1.00 87.25 92 TYR A CA 1
ATOM 717 C C . TYR A 1 92 ? -21.442 -6.107 9.983 1.00 87.25 92 TYR A C 1
ATOM 719 O O . TYR A 1 92 ? -20.258 -6.266 10.256 1.00 87.25 92 TYR A O 1
ATOM 727 N N . SER A 1 93 ? -21.936 -6.443 8.796 1.00 82.88 93 SER A N 1
ATOM 728 C CA . SER A 1 93 ? -21.121 -6.955 7.693 1.00 82.88 93 SER A CA 1
ATOM 729 C C . SER A 1 93 ? -20.410 -5.842 6.912 1.00 82.88 93 SER A C 1
ATOM 731 O O . SER A 1 93 ? -20.039 -6.036 5.758 1.00 82.88 93 SER A O 1
ATOM 733 N N . PHE A 1 94 ? -20.254 -4.649 7.485 1.00 82.19 94 PHE A N 1
ATOM 734 C CA . PHE A 1 94 ? -19.629 -3.512 6.820 1.00 82.19 94 PHE A CA 1
ATOM 735 C C . PHE A 1 94 ? -18.802 -2.681 7.798 1.00 82.19 94 PHE A C 1
ATOM 737 O O . PHE A 1 94 ? -19.127 -2.567 8.979 1.00 82.19 94 PHE A O 1
ATOM 744 N N . ASP A 1 95 ? -17.769 -2.042 7.261 1.00 85.38 95 ASP A N 1
ATOM 745 C CA . ASP A 1 95 ? -16.949 -1.077 7.981 1.00 85.38 95 ASP A CA 1
ATOM 746 C C . ASP A 1 95 ? -17.724 0.222 8.235 1.00 85.38 95 ASP A C 1
ATOM 748 O O . ASP A 1 95 ? -18.362 0.775 7.330 1.00 85.38 95 ASP A O 1
ATOM 752 N N . ILE A 1 96 ? -17.617 0.763 9.449 1.00 87.38 96 ILE A N 1
ATOM 753 C CA . ILE A 1 96 ? -18.207 2.054 9.808 1.00 87.38 96 ILE A CA 1
ATOM 754 C C . ILE A 1 96 ? -17.133 3.144 9.712 1.00 87.38 96 ILE A C 1
ATOM 756 O O . ILE A 1 96 ? -16.155 3.094 10.462 1.00 87.38 96 ILE A O 1
ATOM 760 N N . PRO A 1 97 ? -17.277 4.142 8.823 1.00 87.75 97 PRO A N 1
ATOM 761 C CA . PRO A 1 97 ? -16.308 5.225 8.696 1.00 87.75 97 PRO A CA 1
ATOM 762 C C . PRO A 1 97 ? -16.258 6.127 9.937 1.00 87.75 97 PRO A C 1
ATOM 764 O O . PRO A 1 97 ? -17.271 6.401 10.584 1.00 87.75 97 PRO A O 1
ATOM 767 N N . LEU A 1 98 ? -15.055 6.624 10.231 1.00 88.06 98 LEU A N 1
ATOM 768 C CA . LEU A 1 98 ? -14.768 7.573 11.303 1.00 88.06 98 LEU A CA 1
ATOM 769 C C . LEU A 1 98 ? -14.665 9.006 10.743 1.00 88.06 98 LEU A C 1
ATOM 771 O O . LEU A 1 98 ? -13.695 9.330 10.058 1.00 88.06 98 LEU A O 1
ATOM 775 N N . SER A 1 99 ? -15.603 9.888 11.105 1.00 87.12 9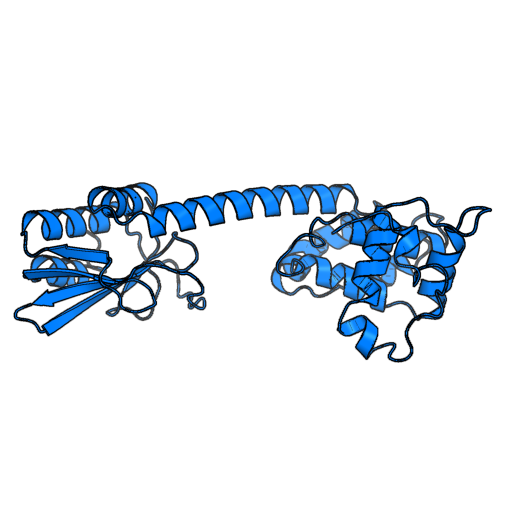9 SER A N 1
ATOM 776 C CA . SER A 1 99 ? -15.538 11.348 10.861 1.00 87.12 99 SER A CA 1
ATOM 777 C C . SER A 1 99 ? -14.371 12.001 11.598 1.00 87.12 99 SER A C 1
ATOM 779 O O . SER A 1 99 ? -13.691 12.888 11.082 1.00 87.12 99 SER A O 1
ATOM 781 N N . LYS A 1 100 ? -14.159 11.576 12.847 1.00 86.69 100 LYS A N 1
ATOM 782 C CA . LYS A 1 100 ? -13.214 12.169 13.795 1.00 86.69 100 LYS A CA 1
ATOM 783 C C . LYS A 1 100 ? -12.295 11.095 14.350 1.00 86.69 100 LYS A C 1
ATOM 785 O O . LYS A 1 100 ? -12.401 10.704 15.509 1.00 86.69 100 LYS A O 1
ATOM 790 N N . ALA A 1 101 ? -11.369 10.632 13.512 1.00 88.44 101 ALA A N 1
ATOM 791 C CA . ALA A 1 101 ? -10.374 9.639 13.915 1.00 88.44 101 ALA A CA 1
ATOM 792 C C . ALA A 1 101 ? -9.613 10.060 15.187 1.00 88.44 101 ALA A C 1
ATOM 794 O O . ALA A 1 101 ? -9.353 9.225 16.039 1.00 88.44 101 ALA A O 1
ATOM 795 N N . GLN A 1 102 ? -9.322 11.353 15.361 1.00 90.94 102 GLN A N 1
ATOM 796 C CA . GLN A 1 102 ? -8.590 11.849 16.527 1.00 90.94 102 GLN A CA 1
ATOM 797 C C . GLN A 1 102 ? -9.335 11.621 17.855 1.00 90.94 102 GLN A C 1
ATOM 799 O O . GLN A 1 102 ? -8.713 11.150 18.796 1.00 90.94 102 GLN A O 1
ATOM 804 N N . THR A 1 103 ? -10.650 11.858 17.915 1.00 91.12 103 THR A N 1
ATOM 805 C CA . THR A 1 103 ? -11.467 11.588 19.118 1.00 91.12 103 THR A CA 1
ATOM 806 C C . THR A 1 103 ? -11.443 10.109 19.493 1.00 91.12 103 THR A C 1
ATOM 808 O O . THR A 1 103 ? -11.382 9.744 20.661 1.00 91.12 103 THR A O 1
ATOM 811 N N . TRP A 1 104 ? -11.466 9.243 18.482 1.00 91.62 104 TRP A N 1
ATOM 812 C CA . TRP A 1 104 ? -11.387 7.804 18.679 1.00 91.62 104 TRP A CA 1
ATOM 813 C C . TRP A 1 104 ? -10.001 7.362 19.181 1.00 91.62 104 TRP A C 1
ATOM 815 O O . TRP A 1 104 ? -9.908 6.549 20.094 1.00 91.62 104 TRP A O 1
ATOM 825 N N . LEU A 1 105 ? -8.924 7.947 18.649 1.00 92.56 105 LEU A N 1
ATOM 826 C CA . LEU A 1 105 ? -7.557 7.700 19.122 1.00 92.56 105 LEU A CA 1
ATOM 827 C C . LEU A 1 105 ? -7.330 8.217 20.552 1.00 92.56 105 LEU A C 1
ATOM 829 O O . LEU A 1 105 ? -6.685 7.541 21.342 1.00 92.56 105 LEU A O 1
ATOM 833 N N . GLU A 1 106 ? -7.885 9.379 20.901 1.00 94.06 106 GLU A N 1
ATOM 834 C CA . GLU A 1 106 ? -7.795 9.958 22.251 1.00 94.06 106 GLU A CA 1
ATOM 835 C C . GLU A 1 106 ? -8.430 9.060 23.315 1.00 94.06 106 GLU A C 1
ATOM 837 O O . GLU A 1 106 ? -7.902 8.957 24.421 1.00 94.06 106 GLU A O 1
ATOM 842 N N . TRP A 1 107 ? -9.524 8.367 22.981 1.00 94.69 107 TRP A N 1
ATOM 843 C CA . TRP A 1 107 ? -10.134 7.395 23.889 1.00 94.69 107 TRP A CA 1
ATOM 844 C C . TRP A 1 107 ? -9.184 6.227 24.204 1.00 94.69 107 TRP A C 1
ATOM 846 O O . TRP A 1 107 ? -9.062 5.817 25.358 1.00 94.69 107 TRP A O 1
ATOM 856 N N . PHE A 1 108 ? -8.460 5.726 23.200 1.00 94.19 108 PHE A N 1
ATOM 857 C CA . PHE A 1 108 ? -7.445 4.689 23.399 1.00 94.19 108 PHE A CA 1
ATOM 858 C C . PHE A 1 108 ? -6.240 5.196 24.205 1.00 94.19 108 PHE A C 1
ATOM 860 O O . PHE A 1 108 ? -5.783 4.494 25.110 1.00 94.19 108 PHE A O 1
ATOM 867 N N . ASP A 1 109 ? -5.762 6.416 23.937 1.00 94.94 109 ASP A N 1
ATOM 868 C CA . ASP A 1 109 ? -4.652 7.015 24.692 1.00 94.94 109 ASP A CA 1
ATOM 869 C C . ASP A 1 109 ? -5.006 7.190 26.174 1.00 94.94 109 ASP A C 1
ATOM 871 O O . ASP A 1 109 ? -4.188 6.901 27.045 1.00 94.94 109 ASP A O 1
ATOM 875 N N . HIS A 1 110 ? -6.238 7.626 26.469 1.00 95.12 110 HIS A N 1
ATOM 876 C CA . HIS A 1 110 ? -6.734 7.771 27.840 1.00 95.12 110 HIS A CA 1
ATOM 877 C C . HIS A 1 110 ? -6.681 6.447 28.614 1.00 95.12 110 HIS A C 1
ATOM 879 O O . HIS A 1 110 ? -6.411 6.428 29.812 1.00 95.12 110 HIS A O 1
ATOM 885 N N . ASN A 1 111 ? -6.864 5.335 27.900 1.00 93.44 111 ASN A N 1
ATOM 886 C CA . ASN A 1 111 ? -6.818 3.977 28.428 1.00 93.44 111 ASN A CA 1
ATOM 887 C C . ASN A 1 111 ? -5.426 3.326 28.320 1.00 93.44 111 ASN A C 1
ATOM 889 O O . ASN A 1 111 ? -5.287 2.121 28.521 1.00 93.44 111 ASN A O 1
ATOM 893 N N . ASN A 1 112 ? -4.378 4.111 28.037 1.00 94.56 112 ASN A N 1
ATOM 894 C CA . ASN A 1 112 ? -2.986 3.671 27.881 1.00 94.56 112 ASN A CA 1
ATOM 895 C C . ASN A 1 112 ? -2.756 2.638 26.759 1.00 94.56 112 ASN A C 1
ATOM 897 O O . ASN A 1 112 ? -1.755 1.916 26.762 1.00 94.56 112 ASN A O 1
ATOM 901 N N . VAL A 1 113 ? -3.644 2.579 25.765 1.00 93.56 113 VAL A N 1
ATOM 902 C CA . VAL A 1 113 ? -3.518 1.688 24.606 1.00 93.56 113 VAL A CA 1
ATOM 903 C C . VAL A 1 113 ? -3.041 2.495 23.399 1.00 93.56 113 VAL A C 1
ATOM 905 O O . VAL A 1 113 ? -3.819 2.989 22.597 1.00 93.56 113 VAL A O 1
ATOM 908 N N . ASN A 1 114 ? -1.724 2.618 23.241 1.00 91.19 114 ASN A N 1
ATOM 909 C CA . ASN A 1 114 ? -1.130 3.525 22.245 1.00 91.19 114 ASN A CA 1
ATOM 910 C C . ASN A 1 114 ? -1.004 2.934 20.825 1.00 91.19 114 ASN A C 1
ATOM 912 O O . ASN A 1 114 ? -0.657 3.653 19.883 1.00 91.19 114 ASN A O 1
ATOM 916 N N . SER A 1 115 ? -1.239 1.629 20.643 1.00 88.94 115 SER A N 1
ATOM 917 C CA . SER A 1 115 ? -1.030 0.958 19.350 1.00 88.94 115 SER A CA 1
ATOM 918 C C . SER A 1 115 ? -1.864 1.537 18.192 1.00 88.94 115 SER A C 1
ATOM 920 O O . SER A 1 115 ? -1.292 1.692 17.108 1.00 88.94 115 SER A O 1
ATOM 922 N N . PRO A 1 116 ? -3.135 1.969 18.365 1.00 89.06 116 PRO A N 1
ATOM 923 C CA . PRO A 1 116 ? -3.889 2.613 17.288 1.00 89.06 116 PRO A CA 1
ATOM 924 C C . PRO A 1 116 ? -3.273 3.930 16.821 1.00 89.06 116 PRO A C 1
ATOM 926 O O . PRO A 1 116 ? -3.232 4.203 15.619 1.00 89.06 116 PRO A O 1
ATOM 929 N N . ARG A 1 117 ? -2.761 4.749 17.751 1.00 91.62 117 ARG A N 1
ATOM 930 C CA . ARG A 1 117 ? -2.105 6.020 17.421 1.00 91.62 117 ARG A CA 1
ATOM 931 C C . ARG A 1 117 ? -0.816 5.781 16.647 1.00 91.62 117 ARG A C 1
ATOM 933 O O . ARG A 1 117 ? -0.610 6.402 15.605 1.00 91.62 117 ARG A O 1
ATOM 940 N N . GLN A 1 118 ? 0.005 4.838 17.106 1.00 90.25 118 GLN A N 1
ATOM 941 C CA . GLN A 1 118 ? 1.242 4.458 16.421 1.00 90.25 118 GLN A CA 1
ATOM 942 C C . GLN A 1 118 ? 0.970 3.986 14.988 1.00 90.25 118 GLN A C 1
ATOM 944 O O . GLN A 1 118 ? 1.654 4.413 14.056 1.00 90.25 118 GLN A O 1
ATOM 949 N N . GLU A 1 119 ? -0.052 3.152 14.784 1.00 86.50 119 GLU A N 1
ATOM 950 C CA . GLU A 1 119 ? -0.437 2.691 13.449 1.00 86.50 119 GLU A CA 1
ATOM 951 C C . GLU A 1 119 ? -0.969 3.841 12.580 1.00 86.50 119 GLU A C 1
ATOM 953 O O . GLU A 1 119 ? -0.547 3.989 11.430 1.00 86.50 119 GLU A O 1
ATOM 958 N N . PHE A 1 120 ? -1.824 4.712 13.126 1.00 87.81 120 PHE A N 1
ATOM 959 C CA . PHE A 1 120 ? -2.331 5.891 12.420 1.00 87.81 120 PHE A CA 1
ATOM 960 C C . PHE A 1 120 ? -1.194 6.805 11.940 1.00 87.81 120 PHE A C 1
ATOM 962 O O . PHE A 1 120 ? -1.158 7.199 10.769 1.00 87.81 120 PHE A O 1
ATOM 969 N N . GLU A 1 121 ? -0.238 7.115 12.816 1.00 90.00 121 GLU A N 1
ATOM 970 C CA . GLU A 1 121 ? 0.918 7.959 12.509 1.00 90.00 121 GLU A CA 1
ATOM 971 C C . GLU A 1 121 ? 1.853 7.295 11.497 1.00 90.00 121 GLU A C 1
ATOM 973 O O . GLU A 1 121 ? 2.260 7.933 10.520 1.00 90.00 121 GLU A O 1
ATOM 978 N N . ARG A 1 122 ? 2.124 5.994 11.655 1.00 87.19 122 ARG A N 1
ATOM 979 C CA . ARG A 1 122 ? 2.919 5.206 10.707 1.00 87.19 122 ARG A CA 1
ATOM 980 C C . ARG A 1 122 ? 2.283 5.196 9.319 1.00 87.19 122 ARG A C 1
ATOM 982 O O . ARG A 1 122 ? 2.973 5.400 8.318 1.00 87.19 122 ARG A O 1
ATOM 989 N N . LEU A 1 123 ? 0.968 4.994 9.228 1.00 84.38 123 LEU A N 1
ATOM 990 C CA . LEU A 1 123 ? 0.229 5.035 7.966 1.00 84.38 123 LEU A CA 1
ATOM 991 C C . LEU A 1 123 ? 0.197 6.444 7.369 1.00 84.38 123 LEU A C 1
ATOM 993 O O . LEU A 1 123 ? 0.306 6.591 6.150 1.00 84.38 123 LEU A O 1
ATOM 997 N N . ALA A 1 124 ? 0.073 7.486 8.191 1.00 86.56 124 ALA A N 1
ATOM 998 C CA . ALA A 1 124 ? 0.137 8.871 7.738 1.00 86.56 124 ALA A CA 1
ATOM 999 C C . ALA A 1 124 ? 1.520 9.212 7.163 1.00 86.56 124 ALA A C 1
ATOM 1001 O O . ALA A 1 124 ? 1.601 9.768 6.064 1.00 86.56 124 ALA A O 1
ATOM 1002 N N . ALA A 1 125 ? 2.597 8.825 7.851 1.00 87.12 125 ALA A N 1
ATOM 1003 C CA . ALA A 1 125 ? 3.969 8.970 7.374 1.00 87.12 125 ALA A CA 1
ATOM 1004 C C . ALA A 1 125 ? 4.179 8.208 6.059 1.00 87.12 125 ALA A C 1
ATOM 1006 O O . ALA A 1 125 ? 4.608 8.802 5.070 1.00 87.12 125 ALA A O 1
ATOM 1007 N N . ARG A 1 126 ? 3.746 6.942 5.996 1.00 84.06 126 ARG A N 1
ATOM 1008 C CA . ARG A 1 126 ? 3.812 6.121 4.779 1.00 84.06 126 ARG A CA 1
ATOM 1009 C C . ARG A 1 126 ? 3.046 6.746 3.612 1.00 84.06 126 ARG A C 1
ATOM 1011 O O . ARG A 1 126 ? 3.536 6.741 2.490 1.00 84.06 126 ARG A O 1
ATOM 1018 N N . ARG A 1 127 ? 1.854 7.309 3.840 1.00 84.31 127 ARG A N 1
ATOM 1019 C CA . ARG A 1 127 ? 1.077 8.001 2.791 1.00 84.31 127 ARG A CA 1
ATOM 1020 C C . ARG A 1 127 ? 1.784 9.263 2.292 1.00 84.31 127 ARG A C 1
ATOM 1022 O O . ARG A 1 127 ? 1.735 9.544 1.095 1.00 84.31 127 ARG A O 1
ATOM 1029 N N . ARG A 1 128 ? 2.426 10.028 3.184 1.00 87.00 128 ARG A N 1
ATOM 1030 C CA . ARG A 1 128 ? 3.231 11.204 2.803 1.00 87.00 128 ARG A CA 1
ATOM 1031 C C . ARG A 1 128 ? 4.425 10.783 1.955 1.00 87.00 128 ARG A C 1
ATOM 1033 O O . ARG A 1 128 ? 4.593 11.316 0.864 1.00 87.00 128 ARG A O 1
ATOM 1040 N N . GLU A 1 129 ? 5.173 9.782 2.409 1.00 85.25 129 GLU A N 1
ATOM 1041 C CA . GLU A 1 129 ? 6.292 9.202 1.666 1.00 85.25 129 GLU A CA 1
ATOM 1042 C C . GLU A 1 129 ? 5.843 8.726 0.280 1.00 85.25 129 GLU A C 1
ATOM 1044 O O . GLU A 1 129 ? 6.370 9.191 -0.725 1.00 85.25 129 GLU A O 1
ATOM 1049 N N . GLN A 1 130 ? 4.783 7.914 0.200 1.00 83.25 130 GLN A N 1
ATOM 1050 C CA . GLN A 1 130 ? 4.223 7.434 -1.069 1.00 83.25 130 GLN A CA 1
ATOM 1051 C C . GLN A 1 130 ? 3.828 8.573 -2.015 1.00 83.25 130 GLN A C 1
ATOM 1053 O O . GLN A 1 130 ? 4.022 8.460 -3.227 1.00 83.25 130 GLN A O 1
ATOM 1058 N N . ARG A 1 131 ? 3.275 9.674 -1.488 1.00 86.19 131 ARG A N 1
ATOM 1059 C CA . ARG A 1 131 ? 2.918 10.851 -2.288 1.00 86.19 131 ARG A CA 1
ATOM 1060 C C . ARG A 1 131 ? 4.159 11.540 -2.850 1.00 86.19 131 ARG A C 1
ATOM 1062 O O . ARG A 1 131 ? 4.152 11.896 -4.026 1.00 86.19 131 ARG A O 1
ATOM 1069 N N . GLU A 1 132 ? 5.202 11.721 -2.047 1.00 86.81 132 GLU A N 1
ATOM 1070 C CA . GLU A 1 132 ? 6.454 12.336 -2.502 1.00 86.81 132 GLU A CA 1
ATOM 1071 C C . GLU A 1 132 ? 7.231 11.427 -3.464 1.00 86.81 132 GLU A C 1
ATOM 1073 O O . GLU A 1 132 ? 7.749 11.905 -4.477 1.00 86.81 132 GLU A O 1
ATOM 1078 N N . THR A 1 133 ? 7.226 10.110 -3.236 1.00 84.94 133 THR A N 1
ATOM 1079 C CA . THR A 1 133 ? 7.764 9.129 -4.185 1.00 84.94 133 THR A CA 1
ATOM 1080 C C . THR A 1 133 ? 7.015 9.194 -5.511 1.00 84.94 133 THR A C 1
ATOM 108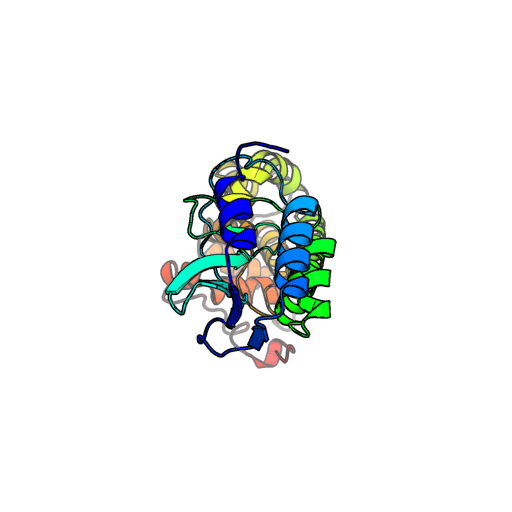2 O O . THR A 1 133 ? 7.652 9.290 -6.555 1.00 84.94 133 THR A O 1
ATOM 1085 N N . TYR A 1 134 ? 5.677 9.222 -5.495 1.00 86.94 134 TYR A N 1
ATOM 1086 C CA . TYR A 1 134 ? 4.886 9.326 -6.724 1.00 86.94 134 TYR A CA 1
ATOM 1087 C C . TYR A 1 134 ? 5.136 10.646 -7.464 1.00 86.94 134 TYR A C 1
ATOM 1089 O O . TYR A 1 134 ? 5.306 10.645 -8.679 1.00 86.94 134 TYR A O 1
ATOM 1097 N N . LYS A 1 135 ? 5.225 11.778 -6.755 1.00 89.25 135 LYS A N 1
ATOM 1098 C CA . LYS A 1 135 ? 5.592 13.066 -7.369 1.00 89.25 135 LYS A CA 1
ATOM 1099 C C . LYS A 1 135 ? 6.970 13.010 -8.024 1.00 89.25 135 LYS A C 1
ATOM 1101 O O . LYS A 1 135 ? 7.122 13.456 -9.158 1.00 89.25 135 LYS A O 1
ATOM 1106 N N . THR A 1 136 ? 7.960 12.456 -7.325 1.00 87.81 136 THR A N 1
ATOM 1107 C CA . THR A 1 136 ? 9.326 12.297 -7.845 1.00 87.81 136 THR A CA 1
ATOM 1108 C C . THR A 1 136 ? 9.337 11.404 -9.078 1.00 87.81 136 THR A C 1
ATOM 1110 O O . THR A 1 136 ? 9.938 11.761 -10.088 1.00 87.81 136 THR A O 1
ATOM 1113 N N . PHE A 1 137 ? 8.613 10.292 -9.031 1.00 90.00 137 PHE A N 1
ATOM 1114 C CA . PHE A 1 137 ? 8.447 9.379 -10.151 1.00 90.00 137 PHE A CA 1
ATOM 1115 C C . PHE A 1 137 ? 7.826 10.075 -11.367 1.00 90.00 137 PHE A C 1
ATOM 1117 O O . PHE A 1 137 ? 8.374 10.013 -12.460 1.00 90.00 137 PHE A O 1
ATOM 1124 N N . MET A 1 138 ? 6.730 10.813 -11.182 1.00 92.12 138 MET A N 1
ATOM 1125 C CA . MET A 1 138 ? 6.075 11.546 -12.270 1.00 92.12 138 MET A CA 1
ATOM 1126 C C . MET A 1 138 ? 6.951 12.665 -12.844 1.00 92.12 138 MET A C 1
ATOM 1128 O O . MET A 1 138 ? 6.909 12.911 -14.046 1.00 92.12 138 MET A O 1
ATOM 1132 N N . ARG A 1 139 ? 7.759 13.331 -12.010 1.00 92.62 139 ARG A N 1
ATOM 1133 C CA . ARG A 1 139 ? 8.690 14.384 -12.445 1.00 92.62 139 ARG A CA 1
ATOM 1134 C C . ARG A 1 139 ? 9.808 13.850 -13.342 1.00 92.62 139 ARG A C 1
ATOM 1136 O O . ARG A 1 139 ? 10.251 14.571 -14.225 1.00 92.62 139 ARG A O 1
ATOM 1143 N N . ASN A 1 140 ? 10.259 12.619 -13.107 1.00 92.88 140 ASN A N 1
ATOM 1144 C CA . ASN A 1 140 ? 11.318 11.978 -13.890 1.00 92.88 140 ASN A CA 1
ATOM 1145 C C . ASN A 1 140 ? 10.786 11.176 -15.089 1.00 92.88 140 ASN A C 1
ATOM 1147 O O . ASN A 1 140 ? 11.562 10.515 -15.774 1.00 92.88 140 ASN A O 1
ATOM 1151 N N . MET A 1 141 ? 9.474 11.203 -15.338 1.00 93.81 141 MET A N 1
ATOM 1152 C CA . MET A 1 141 ? 8.893 10.525 -16.488 1.00 93.81 141 MET A CA 1
ATOM 1153 C C . MET A 1 141 ? 9.395 11.161 -17.792 1.00 93.81 141 MET A C 1
ATOM 1155 O O . MET A 1 141 ? 9.352 12.390 -17.914 1.00 93.81 141 MET A O 1
ATOM 1159 N N . PRO A 1 142 ? 9.784 10.359 -18.801 1.00 93.31 142 PRO A N 1
ATOM 1160 C CA . PRO A 1 142 ? 10.130 10.881 -20.113 1.00 93.31 142 PRO A CA 1
ATOM 1161 C C . PRO A 1 142 ? 8.967 11.717 -20.681 1.00 93.31 142 PRO A C 1
ATOM 1163 O O . PRO A 1 142 ? 7.836 11.218 -20.738 1.00 93.31 142 PRO A O 1
ATOM 1166 N N . PRO A 1 143 ? 9.190 12.977 -21.114 1.00 91.75 143 PRO A N 1
ATOM 1167 C CA . PRO A 1 143 ? 8.104 13.892 -21.478 1.00 91.75 143 PRO A CA 1
ATOM 1168 C C . PRO A 1 143 ? 7.147 13.346 -22.545 1.00 91.75 143 PRO A C 1
ATOM 1170 O O . PRO A 1 143 ? 5.944 13.603 -22.496 1.00 91.75 143 PRO A O 1
ATOM 1173 N N . TYR A 1 144 ? 7.663 12.534 -23.471 1.00 90.12 144 TYR A N 1
ATOM 1174 C CA . TYR A 1 144 ? 6.884 11.912 -24.544 1.00 90.12 144 TYR A CA 1
ATOM 1175 C C . TYR A 1 144 ? 5.907 10.820 -24.058 1.00 90.12 144 TYR A C 1
ATOM 1177 O O . TYR A 1 144 ? 5.037 10.402 -24.821 1.00 90.12 144 TYR A O 1
ATOM 1185 N N . LEU A 1 145 ? 6.005 10.365 -22.802 1.00 91.88 145 LEU A N 1
ATOM 1186 C CA . LEU A 1 145 ? 5.058 9.426 -22.183 1.00 91.88 145 LEU A CA 1
ATOM 1187 C C . LEU A 1 145 ? 3.970 10.121 -21.355 1.00 91.88 145 LEU A C 1
ATOM 1189 O O . LEU A 1 145 ? 2.932 9.516 -21.082 1.00 91.88 145 LEU A O 1
ATOM 1193 N N . LEU A 1 146 ? 4.169 11.388 -20.974 1.00 91.31 146 LEU A N 1
ATOM 1194 C CA . LEU A 1 146 ? 3.362 12.061 -19.953 1.00 91.31 146 LEU A CA 1
ATOM 1195 C C . LEU A 1 146 ? 1.881 12.185 -20.314 1.00 91.31 146 LEU A C 1
ATOM 1197 O O . LEU A 1 146 ? 1.015 11.945 -19.471 1.00 91.31 146 LEU A O 1
ATOM 1201 N N . SER A 1 147 ? 1.575 12.562 -21.554 1.00 91.12 147 SER A N 1
ATOM 1202 C CA . SER A 1 147 ? 0.190 12.729 -22.010 1.00 91.12 147 SER A CA 1
ATOM 1203 C C . SER A 1 147 ? -0.571 11.401 -22.005 1.00 91.12 147 SER A C 1
ATOM 1205 O O . SER A 1 147 ? -1.701 11.334 -21.520 1.00 91.12 147 SER A O 1
ATOM 1207 N N . ILE A 1 148 ? 0.072 10.330 -22.477 1.00 91.12 148 ILE A N 1
ATOM 1208 C CA . ILE A 1 148 ? -0.507 8.984 -22.533 1.00 91.12 148 ILE A CA 1
ATOM 1209 C C . ILE A 1 148 ? -0.671 8.423 -21.123 1.00 91.12 148 ILE A C 1
ATOM 1211 O O . ILE A 1 148 ? -1.722 7.873 -20.803 1.00 91.12 148 ILE A O 1
ATOM 1215 N N . TRP A 1 149 ? 0.321 8.610 -20.251 1.00 92.56 149 TRP A N 1
ATOM 1216 C CA . TRP A 1 149 ? 0.207 8.192 -18.859 1.00 92.56 149 TRP A CA 1
ATOM 1217 C C . TRP A 1 149 ? -0.983 8.854 -18.167 1.00 92.56 149 TRP A C 1
ATOM 1219 O O . TRP A 1 149 ? -1.807 8.158 -17.582 1.00 92.56 149 TRP A O 1
ATOM 1229 N N . LYS A 1 150 ? -1.119 10.184 -18.274 1.00 92.62 150 LYS A N 1
ATOM 1230 C CA . LYS A 1 150 ? -2.235 10.929 -17.667 1.00 92.62 150 LYS A CA 1
ATOM 1231 C C . LYS A 1 150 ? -3.598 10.444 -18.164 1.00 92.62 150 LYS A C 1
ATOM 1233 O O . LYS A 1 150 ? -4.518 10.313 -17.364 1.00 92.62 150 LYS A O 1
ATOM 1238 N N . LYS A 1 151 ? -3.719 10.116 -19.456 1.00 93.38 151 LYS A N 1
ATOM 1239 C CA . LYS A 1 151 ? -4.945 9.543 -20.044 1.00 93.38 151 LYS A CA 1
ATOM 1240 C C . LYS A 1 151 ? -5.350 8.215 -19.384 1.00 93.38 151 LYS A C 1
ATOM 1242 O O . LYS A 1 151 ? -6.536 7.914 -19.312 1.00 93.38 151 LYS A O 1
ATOM 1247 N N . HIS A 1 152 ? -4.383 7.437 -18.900 1.00 91.56 152 HIS A N 1
ATOM 1248 C CA . HIS A 1 152 ? -4.594 6.104 -18.331 1.00 91.56 152 HIS A CA 1
ATOM 1249 C C . HIS A 1 152 ? -4.252 6.009 -16.835 1.00 91.56 152 HIS A C 1
ATOM 1251 O O . HIS A 1 152 ? -4.100 4.906 -16.308 1.00 91.56 152 HIS A O 1
ATOM 1257 N N . GLU A 1 153 ? -4.132 7.143 -16.135 1.00 89.19 153 GLU A N 1
ATOM 1258 C CA . GLU A 1 153 ? -3.603 7.182 -14.768 1.00 89.19 153 GLU A CA 1
ATOM 1259 C C . GLU A 1 153 ? -4.418 6.307 -13.805 1.00 89.19 153 GLU A C 1
ATOM 1261 O O . GLU A 1 153 ? -3.835 5.609 -12.978 1.00 89.19 153 GLU A O 1
ATOM 1266 N N . SER A 1 154 ? -5.750 6.288 -13.926 1.00 86.19 154 SER A N 1
ATOM 1267 C CA . SER A 1 154 ? -6.615 5.450 -13.086 1.00 86.19 154 SER A CA 1
ATOM 1268 C C . SER A 1 154 ? -6.314 3.960 -13.274 1.00 86.19 154 SER A C 1
ATOM 1270 O O . SER A 1 154 ? -5.975 3.280 -12.309 1.00 86.19 154 SER A O 1
ATOM 1272 N N . THR A 1 155 ? -6.347 3.459 -14.511 1.00 87.62 155 THR A N 1
ATOM 1273 C CA . THR A 1 155 ? -6.030 2.058 -14.831 1.00 87.62 155 THR A CA 1
ATOM 1274 C C . THR A 1 155 ? -4.636 1.670 -14.344 1.00 87.62 155 THR A C 1
ATOM 1276 O O . THR A 1 155 ? -4.449 0.611 -13.750 1.00 87.62 155 THR A O 1
ATOM 1279 N N . ILE A 1 156 ? -3.648 2.541 -14.542 1.00 86.62 156 ILE A N 1
ATOM 1280 C CA . ILE A 1 156 ? -2.272 2.276 -14.121 1.00 86.62 156 ILE A CA 1
ATOM 1281 C C . ILE A 1 156 ? -2.161 2.223 -12.593 1.00 86.62 156 ILE A C 1
ATOM 1283 O O . ILE A 1 156 ? -1.506 1.331 -12.055 1.00 86.62 156 ILE A O 1
ATOM 1287 N N . ARG A 1 157 ? -2.799 3.153 -11.874 1.00 81.31 157 ARG A N 1
ATOM 1288 C CA . ARG A 1 157 ? -2.690 3.245 -10.412 1.00 81.31 157 ARG A CA 1
ATOM 1289 C C . ARG A 1 157 ? -3.464 2.162 -9.670 1.00 81.31 157 ARG A C 1
ATOM 1291 O O . ARG A 1 157 ? -3.012 1.768 -8.597 1.00 81.31 157 ARG A O 1
ATOM 1298 N N . PHE A 1 158 ? -4.592 1.707 -10.210 1.00 78.94 158 PHE A N 1
ATOM 1299 C CA . PHE A 1 158 ? -5.443 0.712 -9.554 1.00 78.94 158 PHE A CA 1
ATOM 1300 C C . PHE A 1 158 ? -5.146 -0.720 -10.015 1.00 78.94 158 PHE A C 1
ATOM 1302 O O . PHE A 1 158 ? -5.066 -1.610 -9.172 1.00 78.94 158 PHE A O 1
ATOM 1309 N N . ASP A 1 159 ? -4.872 -0.936 -11.307 1.00 82.44 159 ASP A N 1
ATOM 1310 C CA . ASP A 1 159 ? -4.685 -2.289 -11.854 1.00 82.44 159 ASP A CA 1
ATOM 1311 C C . ASP A 1 159 ? -3.214 -2.636 -12.126 1.00 82.44 159 ASP A C 1
ATOM 1313 O O . ASP A 1 159 ? -2.869 -3.805 -12.321 1.00 82.44 159 ASP A O 1
ATOM 1317 N N . GLY A 1 160 ? -2.331 -1.635 -12.205 1.00 82.12 160 GLY A N 1
ATOM 1318 C CA . GLY A 1 160 ? -0.928 -1.827 -12.591 1.00 82.12 160 GLY A CA 1
ATOM 1319 C C . GLY A 1 160 ? -0.758 -2.321 -14.029 1.00 82.12 160 GLY A C 1
ATOM 1320 O O . GLY A 1 160 ? 0.289 -2.871 -14.376 1.00 82.12 160 GLY A O 1
ATOM 1321 N N . LYS A 1 161 ? -1.796 -2.174 -14.861 1.00 85.50 161 LYS A N 1
ATOM 1322 C CA . LYS A 1 161 ? -1.789 -2.580 -16.268 1.00 85.50 161 LYS A CA 1
ATOM 1323 C C . LYS A 1 161 ? -1.125 -1.501 -17.111 1.00 85.50 161 LYS A C 1
ATOM 1325 O O . LYS A 1 161 ? -1.493 -0.333 -17.029 1.00 85.50 161 LYS A O 1
ATOM 1330 N N . CYS A 1 162 ? -0.178 -1.913 -17.949 1.00 87.38 162 CYS A N 1
ATOM 1331 C CA . CYS A 1 162 ? 0.432 -1.047 -18.950 1.00 87.38 162 CYS A CA 1
ATOM 1332 C C . CYS A 1 162 ? -0.491 -0.934 -20.177 1.00 87.38 162 CYS A C 1
ATOM 1334 O O . CYS A 1 162 ? -0.729 -1.958 -20.826 1.00 87.38 162 CYS A O 1
ATOM 1336 N N . PRO A 1 163 ? -1.018 0.261 -20.504 1.00 87.81 163 PRO A N 1
ATOM 1337 C CA . PRO A 1 163 ? -1.861 0.452 -21.679 1.00 87.81 163 PRO A CA 1
ATOM 1338 C C . PRO A 1 163 ? -1.079 0.206 -22.973 1.00 87.81 163 PRO A C 1
ATOM 1340 O O . PRO A 1 163 ? 0.063 0.649 -23.105 1.00 87.81 163 PRO A O 1
ATOM 1343 N N . ASP A 1 164 ? -1.704 -0.413 -23.975 1.00 87.88 164 ASP A N 1
ATOM 1344 C CA . ASP A 1 164 ? -1.040 -0.661 -25.264 1.00 87.88 164 ASP A CA 1
ATOM 1345 C C . ASP A 1 164 ? -0.687 0.635 -26.011 1.00 87.88 164 ASP A C 1
ATOM 1347 O O . ASP A 1 164 ? 0.279 0.671 -26.771 1.00 87.88 164 ASP A O 1
ATOM 1351 N N . ASP A 1 165 ? -1.409 1.732 -25.757 1.00 85.50 165 ASP A N 1
ATOM 1352 C CA . ASP A 1 165 ? -1.056 3.077 -26.236 1.00 85.50 165 ASP A CA 1
ATOM 1353 C C . ASP A 1 165 ? 0.347 3.496 -25.764 1.00 85.50 165 ASP A C 1
ATOM 1355 O O . ASP A 1 165 ? 1.104 4.086 -26.537 1.00 85.50 165 ASP A O 1
ATOM 1359 N N . LEU A 1 166 ? 0.710 3.147 -24.523 1.00 86.06 166 LEU A N 1
ATOM 1360 C CA . LEU A 1 166 ? 2.012 3.451 -23.926 1.00 86.06 166 LEU A CA 1
ATOM 1361 C C . LEU A 1 166 ? 3.122 2.592 -24.551 1.00 86.06 166 LEU A C 1
ATOM 1363 O O . LEU A 1 166 ? 4.197 3.094 -24.854 1.00 86.06 166 LEU A O 1
ATOM 1367 N N . LYS A 1 167 ? 2.851 1.309 -24.821 1.00 86.69 167 LYS A N 1
ATOM 1368 C CA . LYS A 1 167 ? 3.806 0.426 -25.518 1.00 86.69 167 LYS A CA 1
ATOM 1369 C C . LYS A 1 167 ? 4.060 0.893 -26.951 1.00 86.69 167 LYS A C 1
ATOM 1371 O O . LYS A 1 167 ? 5.198 0.945 -27.414 1.00 86.69 167 LYS A O 1
ATOM 1376 N N . ARG A 1 168 ? 2.994 1.271 -27.664 1.00 85.44 168 ARG A N 1
ATOM 1377 C CA . ARG A 1 168 ? 3.078 1.742 -29.054 1.00 85.44 168 ARG A CA 1
ATOM 1378 C C . ARG A 1 168 ? 3.825 3.066 -29.185 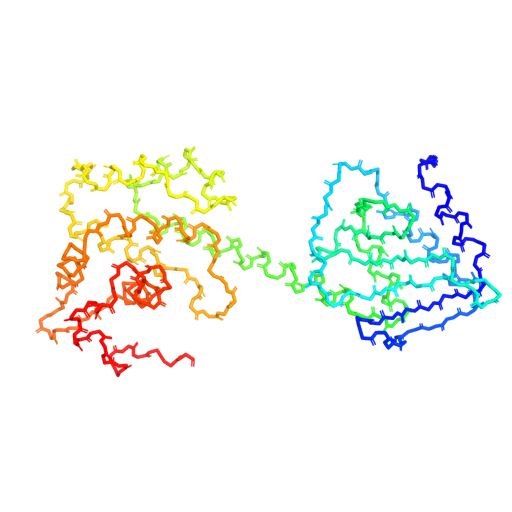1.00 85.44 168 ARG A C 1
ATOM 1380 O O . ARG A 1 168 ? 4.460 3.282 -30.214 1.00 85.44 168 ARG A O 1
ATOM 1387 N N . SER A 1 169 ? 3.755 3.954 -28.193 1.00 82.62 169 SER A N 1
ATOM 1388 C CA . SER A 1 169 ? 4.432 5.253 -28.270 1.00 82.62 169 SER A CA 1
ATOM 1389 C C . SER A 1 169 ? 5.953 5.129 -28.250 1.00 82.62 169 SER A C 1
ATOM 1391 O O . SER A 1 169 ? 6.614 5.868 -28.974 1.00 82.62 169 SER A O 1
ATOM 1393 N N . LEU A 1 170 ? 6.505 4.158 -27.520 1.00 81.81 170 LEU A N 1
ATOM 1394 C CA . LEU A 1 170 ? 7.951 3.930 -27.486 1.00 81.81 170 LEU A CA 1
ATOM 1395 C C . LEU A 1 170 ? 8.516 3.448 -28.825 1.00 81.81 170 LEU A C 1
ATOM 1397 O O . LEU A 1 170 ? 9.584 3.892 -29.241 1.00 81.81 170 LEU A O 1
ATOM 1401 N N . ARG A 1 171 ? 7.772 2.598 -29.540 1.00 81.31 171 ARG A N 1
ATOM 1402 C CA . ARG A 1 171 ? 8.181 2.088 -30.860 1.00 81.31 171 ARG A CA 1
ATOM 1403 C C . ARG A 1 171 ? 8.040 3.124 -31.977 1.00 81.31 171 ARG A C 1
ATOM 1405 O O . ARG A 1 171 ? 8.624 2.975 -33.044 1.00 81.31 171 ARG A O 1
ATOM 1412 N N . ARG A 1 172 ? 7.261 4.186 -31.760 1.00 81.44 172 ARG A N 1
ATOM 1413 C CA . ARG A 1 172 ? 7.106 5.277 -32.729 1.00 81.44 172 ARG A CA 1
ATOM 1414 C C . ARG A 1 172 ? 8.242 6.283 -32.585 1.00 81.44 172 ARG A C 1
ATOM 1416 O O . ARG A 1 172 ? 8.710 6.568 -31.482 1.00 81.44 172 ARG A O 1
ATOM 1423 N N . ASN A 1 173 ? 8.653 6.893 -33.693 1.00 71.19 173 ASN A N 1
ATOM 1424 C CA . ASN A 1 173 ? 9.594 8.010 -33.661 1.00 71.19 173 ASN A CA 1
ATOM 1425 C C . ASN A 1 173 ? 8.879 9.315 -33.257 1.00 71.19 173 ASN A C 1
ATOM 1427 O O . ASN A 1 173 ? 8.604 10.168 -34.091 1.00 71.19 173 ASN A O 1
ATOM 1431 N N . LEU A 1 174 ? 8.496 9.429 -31.979 1.00 67.62 174 LEU A N 1
ATOM 1432 C CA . LEU A 1 174 ? 7.734 10.574 -31.454 1.00 67.62 174 LEU A CA 1
ATOM 1433 C C . LEU A 1 174 ? 8.612 11.707 -30.904 1.00 67.62 174 LEU A C 1
ATOM 1435 O O . LEU A 1 174 ? 8.079 12.739 -30.507 1.00 67.62 174 LEU A O 1
ATOM 1439 N N . CYS A 1 175 ? 9.932 11.522 -30.838 1.00 74.75 175 CYS A N 1
ATOM 1440 C CA . CYS A 1 175 ? 10.823 12.461 -30.149 1.00 74.75 175 CYS A CA 1
ATOM 1441 C C . CYS A 1 175 ? 12.244 12.550 -30.729 1.00 74.75 175 CYS A C 1
ATOM 1443 O O . CYS A 1 175 ? 13.125 13.071 -30.054 1.00 74.75 175 CYS A O 1
ATOM 1445 N N . GLY A 1 176 ? 12.499 12.019 -31.931 1.00 84.50 176 GLY A N 1
ATOM 1446 C CA . GLY A 1 176 ? 13.839 12.016 -32.535 1.00 84.50 176 GLY A CA 1
ATOM 1447 C C . GLY A 1 176 ? 14.850 11.087 -31.851 1.00 84.50 176 GLY A C 1
ATOM 1448 O O . GLY A 1 176 ? 15.939 10.908 -32.379 1.00 84.50 176 GLY A O 1
ATOM 1449 N N . LYS A 1 177 ? 14.481 10.472 -30.720 1.00 89.56 177 LYS A N 1
ATOM 1450 C CA . LYS A 1 177 ? 15.275 9.449 -30.037 1.00 89.56 177 LYS A CA 1
ATOM 1451 C C . LYS A 1 177 ? 15.170 8.095 -30.734 1.00 89.56 177 LYS A C 1
ATOM 1453 O O . LYS A 1 177 ? 14.081 7.689 -31.174 1.00 89.56 177 LYS A O 1
ATOM 1458 N N . THR A 1 178 ? 16.291 7.388 -30.756 1.00 91.88 178 THR A N 1
ATOM 1459 C CA . THR A 1 178 ? 16.412 5.972 -31.113 1.00 91.88 178 THR A CA 1
ATOM 1460 C C . THR A 1 178 ? 15.608 5.085 -30.154 1.00 91.88 178 THR A C 1
ATOM 1462 O O . THR A 1 178 ? 15.056 5.551 -29.153 1.00 91.88 178 THR A O 1
ATOM 1465 N N . LEU A 1 179 ? 15.468 3.801 -30.490 1.00 90.88 179 LEU A N 1
ATOM 1466 C CA . LEU A 1 179 ? 14.811 2.840 -29.606 1.00 90.88 179 LEU A CA 1
ATOM 1467 C C . LEU A 1 179 ? 15.614 2.657 -28.308 1.00 90.88 179 LEU A C 1
ATOM 1469 O O . LEU A 1 179 ? 15.041 2.793 -27.229 1.00 90.88 179 LEU A O 1
ATOM 1473 N N . ASP A 1 180 ? 16.927 2.476 -28.426 1.00 93.00 180 ASP A N 1
ATOM 1474 C CA . ASP A 1 180 ? 17.870 2.304 -27.316 1.00 93.00 180 ASP A CA 1
ATOM 1475 C C . ASP A 1 180 ? 17.807 3.466 -26.321 1.00 93.00 180 ASP A C 1
ATOM 1477 O O . ASP A 1 180 ? 17.614 3.257 -25.124 1.00 93.00 180 ASP A O 1
ATOM 1481 N N . GLU A 1 181 ? 17.833 4.709 -26.813 1.00 93.31 181 GLU A N 1
ATOM 1482 C CA . GLU A 1 181 ? 17.702 5.898 -25.963 1.00 93.31 181 GLU A CA 1
ATOM 1483 C C . GLU A 1 181 ? 16.356 5.950 -25.226 1.00 93.31 181 GLU A C 1
ATOM 1485 O O . GLU A 1 181 ? 16.286 6.406 -24.084 1.00 93.31 181 GLU A O 1
ATOM 1490 N N . LYS A 1 182 ? 15.266 5.486 -25.850 1.00 93.50 182 LYS A N 1
ATOM 1491 C CA . LYS A 1 182 ? 13.947 5.445 -25.199 1.00 93.50 182 LYS A CA 1
ATOM 1492 C C . LYS A 1 182 ? 13.861 4.341 -24.156 1.00 93.50 182 LYS A C 1
ATOM 1494 O O . LYS A 1 182 ? 13.216 4.546 -23.129 1.00 93.50 182 LYS A O 1
ATOM 1499 N N . ILE A 1 183 ? 14.458 3.179 -24.412 1.00 94.75 183 ILE A N 1
ATOM 1500 C CA . ILE A 1 183 ? 14.519 2.087 -23.435 1.00 94.75 183 ILE A CA 1
ATOM 1501 C C . ILE A 1 183 ? 15.369 2.531 -22.239 1.00 94.75 183 ILE A C 1
ATOM 1503 O O . ILE A 1 183 ? 14.922 2.388 -21.099 1.00 94.75 183 ILE A O 1
ATOM 1507 N N . ALA A 1 184 ? 16.519 3.169 -22.479 1.00 94.81 184 ALA A N 1
ATOM 1508 C CA . ALA A 1 184 ? 17.365 3.749 -21.439 1.00 94.81 184 ALA A CA 1
ATOM 1509 C C . ALA A 1 184 ? 16.623 4.818 -20.613 1.00 94.81 184 ALA A C 1
ATOM 1511 O O . ALA A 1 184 ? 16.632 4.750 -19.384 1.00 94.81 184 ALA A O 1
ATOM 1512 N N . ASP A 1 185 ? 15.901 5.746 -21.252 1.00 95.12 185 ASP A N 1
ATOM 1513 C CA . ASP A 1 185 ? 15.045 6.735 -20.575 1.00 95.12 185 ASP A CA 1
ATOM 1514 C C . ASP A 1 185 ? 14.014 6.071 -19.642 1.00 95.12 185 ASP A C 1
ATOM 1516 O O . ASP A 1 185 ? 13.790 6.525 -18.516 1.00 95.12 185 ASP A O 1
ATOM 1520 N N . VAL A 1 186 ? 13.371 4.988 -20.097 1.00 95.12 186 VAL A N 1
ATOM 1521 C CA . VAL A 1 186 ? 12.371 4.260 -19.301 1.00 95.12 186 VAL A CA 1
ATOM 1522 C C . VAL A 1 186 ? 13.028 3.484 -18.159 1.00 95.12 186 VAL A C 1
ATOM 1524 O O . VAL A 1 186 ? 12.471 3.462 -17.062 1.00 95.12 186 VAL A O 1
ATOM 1527 N N . LEU A 1 187 ? 14.210 2.895 -18.362 1.00 94.62 187 LEU A N 1
ATOM 1528 C CA . LEU A 1 187 ? 14.983 2.250 -17.295 1.00 94.62 187 LEU A CA 1
ATOM 1529 C C . LEU A 1 187 ? 15.424 3.262 -16.232 1.00 94.62 187 LEU A C 1
ATOM 1531 O O . LEU A 1 187 ? 15.222 3.022 -15.041 1.00 94.62 187 LEU A O 1
ATOM 1535 N N . ILE A 1 188 ? 15.944 4.421 -16.647 1.00 94.56 188 ILE A N 1
ATOM 1536 C CA . ILE A 1 188 ? 16.280 5.541 -15.756 1.00 94.56 188 ILE A CA 1
ATOM 1537 C C . ILE A 1 188 ? 15.045 5.943 -14.952 1.00 94.56 188 ILE A C 1
ATOM 1539 O O . ILE A 1 188 ? 15.095 6.020 -13.725 1.00 94.56 188 ILE A O 1
ATOM 1543 N N . TRP A 1 189 ? 13.913 6.149 -15.623 1.00 94.19 189 TRP A N 1
ATOM 1544 C CA . TRP A 1 189 ? 12.663 6.497 -14.963 1.00 94.19 189 TRP A CA 1
ATOM 1545 C C . TRP A 1 189 ? 12.213 5.429 -13.957 1.00 94.19 189 TRP A C 1
ATOM 1547 O O . TRP A 1 189 ? 11.879 5.754 -12.814 1.00 94.19 189 TRP A O 1
ATOM 1557 N N . TYR A 1 190 ? 12.278 4.153 -14.338 1.00 92.69 190 TYR A N 1
ATOM 1558 C CA . TYR A 1 190 ? 11.942 3.020 -13.480 1.00 92.69 190 TYR A CA 1
ATOM 1559 C C . TYR A 1 190 ? 12.830 2.939 -12.232 1.00 92.69 190 TYR A C 1
ATOM 1561 O O . TYR A 1 190 ? 12.354 2.550 -11.160 1.00 92.69 190 TYR A O 1
ATOM 1569 N N . GLY A 1 191 ? 14.096 3.343 -12.347 1.00 90.88 191 GLY A N 1
ATOM 1570 C CA . GLY A 1 191 ? 15.039 3.408 -11.236 1.00 90.88 191 GLY A CA 1
ATOM 1571 C C . GLY A 1 191 ? 14.896 4.623 -10.320 1.00 90.88 191 GLY A C 1
ATOM 1572 O O . GLY A 1 191 ? 15.476 4.619 -9.242 1.00 90.88 191 GLY A O 1
ATOM 1573 N N . THR A 1 192 ? 14.096 5.634 -10.680 1.00 88.50 192 THR A N 1
ATOM 1574 C CA . THR A 1 192 ? 13.914 6.838 -9.839 1.00 88.50 192 THR A CA 1
ATOM 1575 C C . THR A 1 192 ? 13.062 6.624 -8.590 1.00 88.50 192 THR A C 1
ATOM 1577 O O . THR A 1 192 ? 12.940 7.529 -7.760 1.00 88.50 192 THR A O 1
ATOM 1580 N N . THR A 1 193 ? 12.429 5.460 -8.438 1.00 75.50 193 THR A N 1
ATOM 1581 C CA . THR A 1 193 ? 11.570 5.200 -7.285 1.00 75.50 193 THR A CA 1
ATOM 1582 C C . THR A 1 193 ? 12.345 4.611 -6.116 1.00 75.50 193 THR A C 1
ATOM 1584 O O . THR A 1 193 ? 13.227 3.768 -6.261 1.00 75.50 193 THR A O 1
ATOM 1587 N N . ALA A 1 194 ? 11.945 5.007 -4.909 1.00 59.62 194 ALA A N 1
ATOM 1588 C CA . ALA A 1 194 ? 12.541 4.548 -3.657 1.00 59.62 194 ALA A CA 1
ATOM 1589 C C . ALA A 1 194 ? 12.264 3.064 -3.326 1.00 59.62 194 ALA A C 1
ATOM 1591 O O . ALA A 1 194 ? 12.661 2.592 -2.261 1.00 59.62 194 ALA A O 1
ATOM 1592 N N . SER A 1 195 ? 11.606 2.301 -4.213 1.00 60.53 195 SER A N 1
ATOM 1593 C CA . SER A 1 195 ? 11.207 0.906 -3.969 1.00 60.53 195 SER A CA 1
ATOM 1594 C C . SER A 1 195 ? 12.389 -0.038 -3.714 1.00 60.53 195 SER A C 1
ATOM 1596 O O . SER A 1 195 ? 12.180 -1.164 -3.268 1.00 60.53 195 SER A O 1
ATOM 1598 N N . ALA A 1 196 ? 13.625 0.404 -3.973 1.00 49.50 196 ALA A N 1
ATOM 1599 C CA . ALA A 1 196 ? 14.835 -0.319 -3.599 1.00 49.50 196 ALA A CA 1
ATOM 1600 C C . ALA A 1 196 ? 14.971 -0.524 -2.073 1.00 49.50 196 ALA A C 1
ATOM 1602 O O . ALA A 1 196 ? 15.665 -1.443 -1.653 1.00 49.50 196 ALA A O 1
ATOM 1603 N N . LYS A 1 197 ? 14.292 0.287 -1.240 1.00 48.75 197 LYS A N 1
ATOM 1604 C CA . LYS A 1 197 ? 14.520 0.368 0.214 1.00 48.75 197 LYS A CA 1
ATOM 1605 C C . LYS A 1 197 ? 13.444 -0.228 1.135 1.00 48.75 197 LYS A C 1
ATOM 1607 O O . LYS A 1 197 ? 13.483 0.110 2.307 1.00 48.75 197 LYS A O 1
ATOM 1612 N N . ASN A 1 198 ? 12.549 -1.114 0.672 1.00 45.38 198 ASN A N 1
ATOM 1613 C CA . ASN A 1 198 ? 11.700 -2.044 1.469 1.00 45.38 198 ASN A CA 1
ATOM 1614 C C . ASN A 1 198 ? 10.188 -1.995 1.147 1.00 45.38 198 ASN A C 1
ATOM 1616 O O . ASN A 1 198 ? 9.551 -0.948 1.151 1.00 45.38 198 ASN A O 1
ATOM 1620 N N . ARG A 1 199 ? 9.608 -3.204 1.028 1.00 50.91 199 ARG A N 1
ATOM 1621 C CA . ARG A 1 199 ? 8.170 -3.569 1.049 1.00 50.91 199 ARG A CA 1
ATOM 1622 C C . ARG A 1 199 ? 7.307 -3.117 -0.139 1.00 50.91 199 ARG A C 1
ATOM 1624 O O . ARG A 1 199 ? 6.484 -2.212 -0.026 1.00 50.91 199 ARG A O 1
ATOM 1631 N N . GLY A 1 200 ? 7.385 -3.918 -1.205 1.00 56.41 200 GLY A N 1
ATOM 1632 C CA . GLY A 1 200 ? 6.411 -3.967 -2.298 1.00 56.41 200 GLY A CA 1
ATOM 1633 C C . GLY A 1 200 ? 6.592 -2.845 -3.316 1.00 56.41 200 GLY A C 1
ATOM 1634 O O . GLY A 1 200 ? 6.520 -1.671 -2.975 1.00 56.41 200 GLY A O 1
ATOM 1635 N N . SER A 1 201 ? 6.808 -3.207 -4.582 1.00 66.31 201 SER A N 1
ATOM 1636 C CA . SER A 1 201 ? 6.813 -2.234 -5.676 1.00 66.31 201 SER A CA 1
ATOM 1637 C C . SER A 1 201 ? 5.396 -1.645 -5.818 1.00 66.31 201 SER A C 1
ATOM 1639 O O . SER A 1 201 ? 4.434 -2.416 -5.935 1.00 66.31 201 SER A O 1
ATOM 1641 N N . PRO A 1 202 ? 5.226 -0.311 -5.734 1.00 78.62 202 PRO A N 1
ATOM 1642 C CA . PRO A 1 202 ? 3.949 0.349 -5.965 1.00 78.62 202 PRO A CA 1
ATOM 1643 C C . PRO A 1 202 ? 3.255 -0.150 -7.237 1.00 78.62 202 PRO A C 1
ATOM 1645 O O . PRO A 1 202 ? 3.900 -0.400 -8.249 1.00 78.62 202 PRO A O 1
ATOM 1648 N N . ILE A 1 203 ? 1.922 -0.242 -7.222 1.00 83.81 203 ILE A N 1
ATOM 1649 C CA . ILE A 1 203 ? 1.145 -0.797 -8.347 1.00 83.81 203 ILE A CA 1
ATOM 1650 C C . ILE A 1 203 ? 1.485 -0.116 -9.686 1.00 83.81 203 ILE A C 1
ATOM 1652 O O . ILE A 1 203 ? 1.602 -0.801 -10.699 1.00 83.81 203 ILE A O 1
ATOM 1656 N N . TYR A 1 204 ? 1.725 1.199 -9.692 1.00 86.12 204 TYR A N 1
ATOM 1657 C CA . TYR A 1 204 ? 2.073 1.948 -10.904 1.00 86.12 204 TYR A CA 1
ATOM 1658 C C . TYR A 1 204 ? 3.427 1.550 -11.515 1.00 86.12 204 TYR A C 1
ATOM 1660 O O . TYR A 1 204 ? 3.603 1.643 -12.726 1.00 86.12 204 TYR A O 1
ATOM 1668 N N . GLU A 1 205 ? 4.379 1.065 -10.718 1.00 90.19 205 GLU A N 1
ATOM 1669 C CA . GLU A 1 205 ? 5.670 0.590 -11.224 1.00 90.19 205 GLU A CA 1
ATOM 1670 C C . GLU A 1 205 ? 5.520 -0.693 -12.042 1.00 90.19 205 GLU A C 1
ATOM 1672 O O . GLU A 1 205 ? 6.276 -0.908 -12.987 1.00 90.19 205 GLU A O 1
ATOM 1677 N N . ARG A 1 206 ? 4.491 -1.504 -11.756 1.00 89.44 206 ARG A N 1
ATOM 1678 C CA . ARG A 1 206 ? 4.168 -2.700 -12.551 1.00 89.44 206 ARG A CA 1
ATOM 1679 C C . ARG A 1 206 ? 3.838 -2.346 -13.998 1.00 89.44 206 ARG A C 1
ATOM 1681 O O . ARG A 1 206 ? 4.088 -3.165 -14.878 1.00 89.44 206 ARG A O 1
ATOM 1688 N N . ALA A 1 207 ? 3.289 -1.155 -14.247 1.00 91.00 207 ALA A N 1
ATOM 1689 C CA . ALA A 1 207 ? 3.016 -0.689 -15.600 1.00 91.00 207 ALA A CA 1
ATOM 1690 C C . ALA A 1 207 ? 4.305 -0.303 -16.340 1.00 91.00 207 ALA A C 1
ATOM 1692 O O . ALA A 1 207 ? 4.404 -0.565 -17.534 1.00 91.00 207 ALA A O 1
ATOM 1693 N N . VAL A 1 208 ? 5.300 0.259 -15.644 1.00 92.69 208 VAL A N 1
ATOM 1694 C CA . VAL A 1 208 ? 6.619 0.559 -16.231 1.00 92.69 208 VAL A CA 1
ATOM 1695 C C . VAL A 1 208 ? 7.406 -0.717 -16.487 1.00 92.69 208 VAL A C 1
ATOM 1697 O O . VAL A 1 208 ? 7.967 -0.886 -17.560 1.00 92.69 208 VAL A O 1
ATOM 1700 N N . GLU A 1 209 ? 7.385 -1.660 -15.548 1.00 92.69 209 GLU A N 1
ATOM 1701 C CA . GLU A 1 209 ? 7.970 -2.982 -15.760 1.00 92.69 209 GLU A CA 1
ATOM 1702 C C . GLU A 1 209 ? 7.341 -3.662 -16.985 1.00 92.69 209 GLU A C 1
ATOM 1704 O O . GLU A 1 209 ? 8.050 -4.112 -17.874 1.00 92.69 209 GLU A O 1
ATOM 1709 N N . ALA A 1 210 ? 6.010 -3.679 -17.088 1.00 91.81 210 ALA A N 1
ATOM 1710 C CA . ALA A 1 210 ? 5.322 -4.238 -18.251 1.00 91.81 210 ALA A CA 1
ATOM 1711 C C . ALA A 1 210 ? 5.557 -3.441 -19.549 1.00 91.81 210 ALA A C 1
ATOM 1713 O O . ALA A 1 210 ? 5.377 -3.990 -20.634 1.00 91.81 210 ALA A O 1
ATOM 1714 N N . LEU A 1 211 ? 5.931 -2.162 -19.451 1.00 92.00 211 LEU A N 1
ATOM 1715 C CA . LEU A 1 211 ? 6.358 -1.353 -20.590 1.00 92.00 211 LEU A CA 1
ATOM 1716 C C . LEU A 1 211 ? 7.744 -1.792 -21.078 1.00 92.00 211 LEU A C 1
ATOM 1718 O O . LEU A 1 211 ? 7.928 -1.958 -22.277 1.00 92.00 211 LEU A O 1
ATOM 1722 N N . LEU A 1 212 ? 8.683 -2.021 -20.156 1.00 93.31 212 LEU A N 1
ATOM 1723 C CA . LEU A 1 212 ? 10.029 -2.529 -20.444 1.00 93.31 212 LEU A CA 1
ATOM 1724 C C . LEU A 1 212 ? 9.995 -3.965 -20.980 1.00 93.31 212 LEU A C 1
ATOM 1726 O O . LEU A 1 212 ? 10.667 -4.276 -21.951 1.00 93.31 212 LEU A O 1
ATOM 1730 N N . LEU A 1 213 ? 9.144 -4.822 -20.416 1.00 92.00 213 LEU A N 1
ATOM 1731 C CA . LEU A 1 213 ? 8.943 -6.202 -20.877 1.00 92.00 213 LEU A CA 1
ATOM 1732 C C . LEU A 1 213 ? 8.192 -6.307 -22.217 1.00 92.00 213 LEU A C 1
ATOM 1734 O O . LEU A 1 213 ? 7.920 -7.411 -22.677 1.00 92.00 213 LEU A O 1
ATOM 1738 N N . ALA A 1 214 ? 7.805 -5.184 -22.829 1.00 90.75 214 ALA A N 1
ATOM 1739 C CA . ALA A 1 214 ? 7.274 -5.167 -24.190 1.00 90.75 214 ALA A CA 1
ATOM 1740 C C . ALA A 1 214 ? 8.380 -5.102 -25.261 1.00 90.75 214 ALA A C 1
ATOM 1742 O O . ALA A 1 214 ? 8.055 -5.107 -26.452 1.00 90.75 214 ALA A O 1
ATOM 1743 N N . PHE A 1 215 ? 9.645 -4.991 -24.851 1.00 89.94 215 PHE A N 1
ATOM 1744 C CA . PHE A 1 215 ? 10.822 -5.100 -25.711 1.00 89.94 215 PHE A CA 1
ATOM 1745 C C . PHE A 1 215 ? 11.441 -6.484 -25.578 1.00 89.94 215 PHE A C 1
ATOM 1747 O O . PHE A 1 215 ? 11.341 -7.110 -24.514 1.00 89.94 215 PHE A O 1
ATOM 1754 N N . ASP A 1 216 ? 12.062 -6.935 -26.663 1.00 90.00 216 ASP A N 1
ATOM 1755 C CA . ASP A 1 216 ? 12.789 -8.196 -26.673 1.00 90.00 216 ASP A CA 1
ATOM 1756 C C . ASP A 1 216 ? 14.098 -8.041 -25.886 1.00 90.00 216 ASP A C 1
ATOM 1758 O O . ASP A 1 216 ? 14.587 -6.932 -25.655 1.00 90.00 216 ASP A O 1
ATOM 1762 N N . GLU A 1 217 ? 14.663 -9.160 -25.436 1.00 88.88 217 GLU A N 1
ATOM 1763 C CA . GLU A 1 217 ? 15.858 -9.166 -24.586 1.00 88.88 217 GLU A CA 1
ATOM 1764 C C . GLU A 1 217 ? 17.034 -8.406 -25.218 1.00 88.88 217 GLU A C 1
ATOM 1766 O O . GLU A 1 217 ? 17.669 -7.604 -24.534 1.00 88.88 217 GLU A O 1
ATOM 1771 N N . GLN A 1 218 ? 17.254 -8.574 -26.528 1.00 89.56 218 GLN A N 1
ATOM 1772 C CA . GLN A 1 218 ? 18.343 -7.902 -27.245 1.00 89.56 218 GLN A CA 1
ATOM 1773 C C . GLN A 1 218 ? 18.176 -6.379 -27.302 1.00 89.56 218 GLN A C 1
ATOM 1775 O O . GLN A 1 218 ? 19.164 -5.658 -27.204 1.00 89.56 218 GLN A O 1
ATOM 1780 N N . ASP A 1 219 ? 16.943 -5.874 -27.423 1.00 91.62 219 ASP A N 1
ATOM 1781 C CA . ASP A 1 219 ? 16.684 -4.428 -27.418 1.00 91.62 219 ASP A CA 1
ATOM 1782 C C . ASP A 1 219 ? 17.040 -3.827 -26.048 1.00 91.62 219 ASP A C 1
ATOM 1784 O O . ASP A 1 219 ? 17.592 -2.732 -25.951 1.00 91.62 219 ASP A O 1
ATOM 1788 N N . ILE A 1 220 ? 16.721 -4.550 -24.968 1.00 91.50 220 ILE A N 1
ATOM 1789 C CA . ILE A 1 220 ? 17.042 -4.136 -23.598 1.00 91.50 220 ILE A CA 1
ATOM 1790 C C . ILE A 1 220 ? 18.555 -4.187 -23.369 1.00 91.50 220 ILE A C 1
ATOM 1792 O O . ILE A 1 220 ? 19.101 -3.268 -22.761 1.00 91.50 220 ILE A O 1
ATOM 1796 N N . GLU A 1 221 ? 19.226 -5.232 -23.854 1.00 90.19 221 GLU A N 1
ATOM 1797 C CA . GLU A 1 221 ? 20.680 -5.379 -23.777 1.00 90.19 221 GLU A CA 1
ATOM 1798 C C . GLU A 1 221 ? 21.393 -4.243 -24.514 1.00 90.19 221 GLU A C 1
ATOM 1800 O O . GLU A 1 221 ? 22.129 -3.490 -23.880 1.00 90.19 221 GLU A O 1
ATOM 1805 N N . SER A 1 222 ? 21.073 -4.034 -25.796 1.00 91.38 222 SER A N 1
ATOM 1806 C CA . SER A 1 222 ? 21.634 -2.960 -26.629 1.00 91.38 222 SER A CA 1
ATOM 1807 C C . SER A 1 222 ? 21.431 -1.586 -25.991 1.00 91.38 222 SER A C 1
ATOM 1809 O O . SER A 1 222 ? 22.366 -0.790 -25.869 1.00 91.38 222 SER A O 1
ATOM 1811 N N . ALA A 1 223 ? 20.221 -1.323 -25.486 1.00 93.62 223 ALA A N 1
ATOM 1812 C CA . ALA A 1 223 ? 19.918 -0.073 -24.807 1.00 93.62 223 ALA A CA 1
ATOM 1813 C C . ALA A 1 223 ? 20.798 0.160 -23.580 1.00 93.62 223 ALA A C 1
ATOM 1815 O O . ALA A 1 223 ? 21.240 1.284 -23.360 1.00 93.62 223 ALA A O 1
ATOM 1816 N N . VAL A 1 224 ? 21.063 -0.873 -22.781 1.00 91.56 224 VAL A N 1
ATOM 1817 C CA . VAL A 1 224 ? 21.926 -0.759 -21.602 1.00 91.56 224 VAL A CA 1
ATOM 1818 C C . VAL A 1 224 ? 23.395 -0.649 -22.002 1.00 91.56 224 VAL A C 1
ATOM 1820 O O . VAL A 1 224 ? 24.112 0.177 -21.438 1.00 91.56 224 VAL A O 1
ATOM 1823 N N . GLU A 1 225 ? 23.831 -1.418 -22.997 1.00 90.00 225 GLU A N 1
ATOM 1824 C CA . GLU A 1 225 ? 25.205 -1.399 -23.494 1.00 90.00 225 GLU A CA 1
ATOM 1825 C C . GLU A 1 225 ? 25.598 -0.041 -24.077 1.00 90.00 225 GLU A C 1
ATOM 1827 O O . GLU A 1 225 ? 26.688 0.464 -23.805 1.00 90.00 225 GLU A O 1
ATOM 1832 N N . SER A 1 226 ? 24.669 0.609 -24.782 1.00 90.69 226 SER A N 1
ATOM 1833 C CA . SER A 1 226 ? 24.855 1.957 -25.333 1.00 90.69 226 SER A CA 1
ATOM 1834 C C . SER A 1 226 ? 25.151 3.030 -24.275 1.00 90.69 226 SER A C 1
ATOM 1836 O O . SER A 1 226 ? 25.558 4.139 -24.617 1.00 90.69 226 SER A O 1
ATOM 1838 N N . GLN A 1 227 ? 24.922 2.726 -22.992 1.00 92.62 227 GLN A N 1
ATOM 1839 C CA . GLN A 1 227 ? 25.109 3.648 -21.871 1.00 92.62 227 GLN A CA 1
ATOM 1840 C C . GLN A 1 227 ? 26.412 3.403 -21.097 1.00 92.62 227 GLN A C 1
ATOM 1842 O O . GLN A 1 227 ? 26.668 4.104 -20.111 1.00 92.62 227 GLN A O 1
ATOM 1847 N N . PHE A 1 228 ? 27.238 2.432 -21.502 1.00 87.88 228 PHE A N 1
ATOM 1848 C CA . PHE A 1 228 ? 28.574 2.269 -20.935 1.00 87.88 228 PHE A CA 1
ATOM 1849 C C . PHE A 1 228 ? 29.491 3.420 -21.361 1.00 87.88 228 PHE A C 1
ATOM 1851 O O . PHE A 1 228 ? 29.517 3.835 -22.518 1.00 87.88 228 PHE A O 1
ATOM 1858 N N . ASN A 1 229 ? 30.270 3.936 -20.412 1.00 84.94 229 ASN A N 1
ATOM 1859 C CA . ASN A 1 229 ? 31.381 4.831 -20.726 1.00 84.94 229 ASN A CA 1
ATOM 1860 C C . ASN A 1 229 ? 32.583 4.053 -21.294 1.00 84.94 229 ASN A C 1
ATOM 1862 O O . ASN A 1 229 ? 32.578 2.826 -21.362 1.00 84.94 229 ASN A O 1
ATOM 1866 N N . GLU A 1 230 ? 33.649 4.772 -21.650 1.00 84.81 230 GLU A N 1
ATOM 1867 C CA . GLU A 1 230 ? 34.901 4.195 -22.167 1.00 84.81 230 GLU A CA 1
ATOM 1868 C C . GLU A 1 230 ? 35.534 3.156 -21.224 1.00 84.81 230 GLU A C 1
ATOM 1870 O O . GLU A 1 230 ? 36.292 2.296 -21.664 1.00 84.81 230 GLU A O 1
ATOM 1875 N N . GLN A 1 231 ? 35.218 3.214 -19.927 1.00 81.88 231 GLN A N 1
ATOM 1876 C CA . GLN A 1 231 ? 35.690 2.271 -18.913 1.00 81.88 231 GLN A CA 1
ATOM 1877 C C . GLN A 1 231 ? 34.769 1.047 -18.756 1.00 81.88 231 GLN A C 1
ATOM 1879 O O . GLN A 1 231 ? 34.993 0.233 -17.862 1.00 81.88 231 GLN A O 1
ATOM 1884 N N . GLY A 1 232 ? 33.725 0.908 -19.579 1.00 80.81 232 GLY A N 1
ATOM 1885 C CA . GLY A 1 232 ? 32.777 -0.204 -19.496 1.00 80.81 232 GLY A CA 1
ATOM 1886 C C . GLY A 1 232 ? 31.885 -0.150 -18.252 1.00 80.81 232 GLY A C 1
ATOM 1887 O O . GLY A 1 232 ? 31.445 -1.187 -17.762 1.00 80.81 232 GLY A O 1
ATOM 1888 N N . THR A 1 233 ? 31.627 1.047 -17.708 1.00 81.06 233 THR A N 1
ATOM 1889 C CA . THR A 1 233 ? 30.797 1.241 -16.504 1.00 81.06 233 THR A CA 1
ATOM 1890 C C . THR A 1 233 ? 29.580 2.127 -16.772 1.00 81.06 233 THR A C 1
ATOM 1892 O O . THR A 1 233 ? 29.627 3.048 -17.589 1.00 81.06 233 THR A O 1
ATOM 1895 N N . LEU A 1 234 ? 28.470 1.840 -16.084 1.00 84.12 234 LEU A N 1
ATOM 1896 C CA . LEU A 1 234 ? 27.289 2.703 -16.086 1.00 84.12 234 LEU A CA 1
ATOM 1897 C C . LEU A 1 234 ? 27.503 3.833 -15.077 1.00 84.12 234 LEU A C 1
ATOM 1899 O O . LEU A 1 234 ? 27.817 3.581 -13.918 1.00 84.12 234 LEU A O 1
ATOM 1903 N N . SER A 1 235 ? 27.306 5.080 -15.496 1.00 85.06 235 SER A N 1
ATOM 1904 C CA . SER A 1 235 ? 27.484 6.254 -14.626 1.00 85.06 235 SER A CA 1
ATOM 1905 C C . SER A 1 235 ? 26.173 6.772 -14.029 1.00 85.06 235 SER A C 1
ATOM 1907 O O . SER A 1 235 ? 26.186 7.492 -13.031 1.00 85.06 235 SER A O 1
ATOM 1909 N N . ASN A 1 236 ? 25.026 6.413 -14.616 1.00 89.69 236 ASN A N 1
ATOM 1910 C CA . ASN A 1 236 ? 23.724 6.886 -14.163 1.00 89.69 236 ASN A CA 1
ATOM 1911 C C . ASN A 1 236 ? 23.162 5.974 -13.048 1.00 89.69 236 ASN A C 1
ATOM 1913 O O . ASN A 1 236 ? 22.753 4.844 -13.334 1.00 89.69 236 ASN A O 1
ATOM 1917 N N . PRO A 1 237 ? 23.057 6.450 -11.790 1.00 88.31 237 PRO A N 1
ATOM 1918 C CA . PRO A 1 237 ? 22.598 5.626 -10.668 1.00 88.31 237 PRO A CA 1
ATOM 1919 C C . PRO A 1 237 ? 21.140 5.166 -10.810 1.00 88.31 237 PRO A C 1
ATOM 1921 O O . PRO A 1 237 ? 20.771 4.090 -10.333 1.00 88.31 237 PRO A O 1
ATOM 1924 N N . ASN A 1 238 ? 20.301 5.948 -11.494 1.00 91.06 238 ASN A N 1
ATOM 1925 C CA . ASN A 1 238 ? 18.918 5.566 -11.757 1.00 91.06 238 ASN A CA 1
ATOM 1926 C C . ASN A 1 238 ? 18.841 4.492 -12.845 1.00 91.06 238 ASN A C 1
ATOM 1928 O O . ASN A 1 238 ? 18.048 3.569 -12.712 1.00 91.06 238 ASN A O 1
ATOM 1932 N N . LEU A 1 239 ? 19.687 4.552 -13.879 1.00 92.19 239 LEU A N 1
ATOM 1933 C CA . LEU A 1 239 ? 19.776 3.473 -14.870 1.00 92.19 239 LEU A CA 1
ATOM 1934 C C . LEU A 1 239 ? 20.178 2.159 -14.196 1.00 92.19 239 LEU A C 1
ATOM 1936 O O . LEU A 1 239 ? 19.484 1.157 -14.338 1.00 92.19 239 LEU A O 1
ATOM 1940 N N . ILE A 1 240 ? 21.237 2.198 -13.383 1.00 87.94 240 ILE A N 1
ATOM 1941 C CA . ILE A 1 240 ? 21.708 1.057 -12.591 1.00 87.94 240 ILE A CA 1
ATOM 1942 C C . ILE A 1 240 ? 20.570 0.466 -11.746 1.00 87.94 240 ILE A C 1
ATOM 1944 O O . ILE A 1 240 ? 20.308 -0.738 -11.785 1.00 87.94 240 ILE A O 1
ATOM 1948 N N . THR A 1 241 ? 19.858 1.321 -11.007 1.00 87.50 241 THR A N 1
ATOM 1949 C CA . THR A 1 241 ? 18.731 0.905 -10.160 1.00 87.50 241 THR A CA 1
ATOM 1950 C C . THR A 1 241 ? 17.591 0.314 -10.992 1.00 87.50 241 THR A C 1
ATOM 1952 O O . THR A 1 241 ? 17.014 -0.705 -10.612 1.00 87.50 241 THR A O 1
ATOM 1955 N N . GLY A 1 242 ? 17.269 0.919 -12.137 1.00 91.06 242 GLY A N 1
ATOM 1956 C CA . GLY A 1 242 ? 16.252 0.439 -13.070 1.00 91.06 242 GLY A CA 1
ATOM 1957 C C . GLY A 1 242 ? 16.570 -0.952 -13.612 1.00 91.06 242 GLY A C 1
ATOM 1958 O O . GLY A 1 242 ? 15.725 -1.845 -13.522 1.00 91.06 242 GLY A O 1
ATOM 1959 N N . CYS A 1 243 ? 17.803 -1.159 -14.079 1.00 89.81 243 CYS A N 1
ATOM 1960 C CA . CYS A 1 243 ? 18.318 -2.455 -14.520 1.00 89.81 243 CYS A CA 1
ATOM 1961 C C . CYS A 1 243 ? 18.222 -3.498 -13.402 1.00 89.81 243 CYS A C 1
ATOM 1963 O O . CYS A 1 243 ? 17.626 -4.557 -13.584 1.00 89.81 243 CYS A O 1
ATOM 1965 N N . TYR A 1 244 ? 18.716 -3.175 -12.203 1.00 85.81 244 TYR A N 1
ATOM 1966 C CA . TYR A 1 244 ? 18.654 -4.074 -11.050 1.00 85.81 244 TYR A CA 1
ATOM 1967 C C . TYR A 1 244 ? 17.215 -4.491 -10.710 1.00 85.81 244 TYR A C 1
ATOM 1969 O O . TYR A 1 244 ? 16.934 -5.676 -10.506 1.00 85.81 244 TYR A O 1
ATOM 1977 N N . LYS A 1 245 ? 16.285 -3.529 -10.678 1.00 87.50 245 LYS A N 1
ATOM 1978 C CA . LYS A 1 245 ? 14.864 -3.791 -10.417 1.00 87.50 245 LYS A CA 1
ATOM 1979 C C . LYS A 1 245 ? 14.241 -4.682 -11.485 1.00 87.50 245 LYS A C 1
ATOM 1981 O O . LYS A 1 245 ? 13.461 -5.567 -11.138 1.00 87.50 245 LYS A O 1
ATOM 1986 N N . LEU A 1 246 ? 14.545 -4.432 -12.758 1.00 90.25 246 LEU A N 1
ATOM 1987 C CA . LEU A 1 246 ? 13.999 -5.196 -13.874 1.00 90.25 246 LEU A CA 1
ATOM 1988 C C . LEU A 1 246 ? 14.538 -6.629 -13.845 1.00 90.25 246 LEU A C 1
ATOM 1990 O O . LEU A 1 246 ? 13.757 -7.568 -13.765 1.00 90.25 246 LEU A O 1
ATOM 1994 N N . PHE A 1 247 ? 15.857 -6.809 -13.796 1.00 87.12 247 PHE A N 1
ATOM 1995 C CA . PHE A 1 247 ? 16.486 -8.129 -13.931 1.00 87.12 247 PHE A CA 1
ATOM 1996 C C . PHE A 1 247 ? 16.263 -9.030 -12.712 1.00 87.12 247 PHE A C 1
ATOM 1998 O O . PHE A 1 247 ? 16.249 -10.257 -12.817 1.00 87.12 247 PHE A O 1
ATOM 2005 N N . ARG A 1 248 ? 16.038 -8.446 -11.526 1.00 84.50 248 ARG A N 1
ATOM 2006 C CA . ARG A 1 248 ? 15.646 -9.216 -10.335 1.00 84.50 248 ARG A CA 1
ATOM 2007 C C . ARG A 1 248 ? 14.150 -9.481 -10.244 1.00 84.50 248 ARG A C 1
ATOM 2009 O O . ARG A 1 248 ? 13.748 -10.243 -9.360 1.00 84.50 248 ARG A O 1
ATOM 2016 N N . SER A 1 249 ? 13.338 -8.886 -11.113 1.00 86.75 249 SER A N 1
ATOM 2017 C CA . SER A 1 249 ? 11.898 -9.073 -11.069 1.00 86.75 249 SER A CA 1
ATOM 2018 C C . SER A 1 249 ? 11.518 -10.515 -11.415 1.00 86.75 249 SER A C 1
ATOM 2020 O O . SER A 1 249 ? 12.141 -11.183 -12.242 1.00 86.75 249 SER A O 1
ATOM 2022 N N . PHE A 1 250 ? 10.462 -11.012 -10.771 1.00 87.31 250 PHE A N 1
ATOM 2023 C CA . PHE A 1 250 ? 9.940 -12.349 -11.051 1.00 87.31 250 PHE A CA 1
ATOM 2024 C C . PHE A 1 250 ? 9.461 -12.487 -12.504 1.00 87.31 250 PHE A C 1
ATOM 2026 O O . PHE A 1 250 ? 9.627 -13.541 -13.109 1.00 87.31 250 PHE A O 1
ATOM 2033 N N . ARG A 1 251 ? 8.867 -11.429 -13.077 1.00 89.44 251 ARG A N 1
ATOM 2034 C CA . ARG A 1 251 ? 8.337 -11.462 -14.447 1.00 8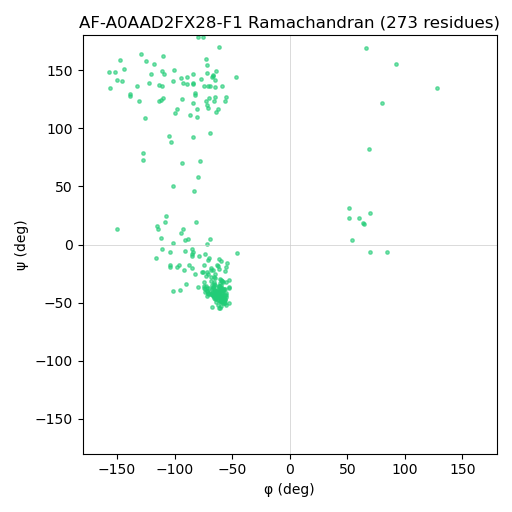9.44 251 ARG A CA 1
ATOM 2035 C C . ARG A 1 251 ? 9.449 -11.499 -15.479 1.00 89.44 251 ARG A C 1
ATOM 2037 O O . ARG A 1 251 ? 9.342 -12.288 -16.409 1.00 89.44 251 ARG A O 1
ATOM 2044 N N . PHE A 1 252 ? 10.505 -10.710 -15.280 1.00 88.75 252 PHE A N 1
ATOM 2045 C CA . PHE A 1 252 ? 11.669 -10.728 -16.154 1.00 88.75 252 PHE A CA 1
ATOM 2046 C C . PHE A 1 252 ? 12.294 -12.123 -16.175 1.00 88.75 252 PHE A C 1
ATOM 2048 O O . PHE A 1 252 ? 12.372 -12.729 -17.231 1.00 88.75 252 PHE A O 1
ATOM 2055 N N . LYS A 1 253 ? 12.594 -12.696 -15.001 1.00 87.25 253 LYS A N 1
ATOM 2056 C CA . LYS A 1 253 ? 13.144 -14.061 -14.886 1.00 87.25 253 LYS A CA 1
ATOM 2057 C C . LYS A 1 253 ? 12.251 -15.143 -15.489 1.00 87.25 253 LYS A C 1
ATOM 2059 O O . LYS A 1 253 ? 12.740 -16.169 -15.938 1.00 87.25 253 LYS A O 1
ATOM 2064 N N . LYS A 1 254 ? 10.932 -14.945 -15.462 1.00 89.38 254 LYS A N 1
ATOM 2065 C CA . LYS A 1 254 ? 9.984 -15.875 -16.079 1.00 89.38 254 LYS A CA 1
ATOM 2066 C C . LYS A 1 254 ? 9.980 -15.767 -17.607 1.00 89.38 254 LYS A C 1
ATOM 2068 O O . LYS A 1 254 ? 9.764 -16.777 -18.266 1.00 89.38 254 LYS A O 1
ATOM 2073 N N . MET A 1 255 ? 10.147 -14.563 -18.154 1.00 87.25 255 MET A N 1
ATOM 2074 C CA . MET A 1 255 ? 10.184 -14.331 -19.602 1.00 87.25 255 MET A CA 1
ATOM 2075 C C . MET A 1 255 ? 11.546 -14.678 -20.208 1.00 87.25 255 MET A C 1
ATOM 2077 O O . MET A 1 255 ? 11.592 -15.235 -21.298 1.00 87.25 255 MET A O 1
ATOM 2081 N N . TYR A 1 256 ? 12.620 -14.409 -19.467 1.00 84.94 256 TYR A N 1
ATOM 2082 C CA . TYR A 1 256 ? 14.011 -14.569 -19.879 1.00 84.94 256 TYR A CA 1
ATOM 2083 C C . TYR A 1 256 ? 14.751 -15.416 -18.825 1.00 84.94 256 TYR A C 1
ATOM 2085 O O . TYR A 1 256 ? 15.410 -14.864 -17.939 1.00 84.94 256 TYR A O 1
ATOM 2093 N N . PRO A 1 257 ? 14.577 -16.754 -18.835 1.00 79.69 257 PRO A N 1
ATOM 2094 C CA . PRO A 1 257 ? 15.103 -17.636 -17.789 1.00 79.69 257 PRO A CA 1
ATOM 2095 C C . PRO A 1 257 ? 16.633 -17.732 -17.782 1.00 79.69 257 PRO A C 1
ATOM 2097 O O . PRO A 1 257 ? 17.217 -17.870 -16.709 1.00 79.69 257 PRO A O 1
ATOM 2100 N N . GLU A 1 258 ? 17.269 -17.605 -18.948 1.00 77.88 258 GLU A N 1
ATOM 2101 C CA . GLU A 1 258 ? 18.734 -17.556 -19.081 1.00 77.88 258 GLU A CA 1
ATOM 2102 C C . GLU A 1 258 ? 19.309 -16.219 -18.570 1.00 77.88 258 GLU A C 1
ATOM 2104 O O . GLU A 1 258 ? 20.451 -16.142 -18.106 1.00 77.88 258 GLU A O 1
ATOM 2109 N N . GLY A 1 259 ? 18.465 -15.180 -18.564 1.00 68.19 259 GLY A N 1
ATOM 2110 C CA . GLY A 1 259 ? 18.796 -13.814 -18.183 1.00 68.19 259 GLY A CA 1
ATOM 2111 C C . GLY A 1 259 ? 19.779 -13.139 -19.141 1.00 68.19 259 GLY A C 1
ATOM 2112 O O . GLY A 1 259 ? 20.444 -13.777 -19.947 1.00 68.19 259 GLY A O 1
ATOM 2113 N N . LEU A 1 260 ? 19.938 -11.826 -18.973 1.00 68.25 260 LEU A N 1
ATOM 2114 C CA . LEU A 1 260 ? 20.832 -11.036 -19.819 1.00 68.25 260 LEU A CA 1
ATOM 2115 C C . LEU A 1 260 ? 22.303 -11.401 -19.608 1.00 68.25 260 LEU A C 1
ATOM 2117 O O . LEU A 1 260 ? 22.739 -11.618 -18.462 1.00 68.25 260 LEU A O 1
ATOM 2121 N N . ASN A 1 261 ? 23.086 -11.368 -20.688 1.00 65.44 261 ASN A N 1
ATOM 2122 C CA . ASN A 1 261 ? 24.526 -11.619 -20.683 1.00 65.44 261 ASN A CA 1
ATOM 2123 C C . ASN A 1 261 ? 25.337 -10.367 -20.294 1.00 65.44 261 ASN A C 1
ATOM 2125 O O . ASN A 1 261 ? 26.349 -10.019 -20.891 1.00 65.44 261 ASN A O 1
ATOM 2129 N N . LEU A 1 262 ? 24.905 -9.679 -19.238 1.00 60.94 262 LEU A N 1
ATOM 2130 C CA . LEU A 1 262 ? 25.541 -8.449 -18.774 1.00 60.94 262 LEU A CA 1
ATOM 2131 C C . LEU A 1 262 ? 26.568 -8.776 -17.682 1.00 60.94 262 LEU A C 1
ATOM 2133 O O . LEU A 1 262 ? 26.349 -8.477 -16.504 1.00 60.94 262 LEU A O 1
ATOM 2137 N N . GLU A 1 263 ? 27.683 -9.420 -18.050 1.00 56.34 263 GLU A N 1
ATOM 2138 C CA . GLU A 1 263 ? 28.782 -9.740 -17.114 1.00 56.34 263 GLU A CA 1
ATOM 2139 C C . GLU A 1 263 ? 29.282 -8.500 -16.344 1.00 56.34 263 GLU A C 1
ATOM 2141 O O . GLU A 1 263 ? 29.642 -8.598 -15.170 1.00 56.34 263 GLU A O 1
ATOM 2146 N N . SER A 1 264 ? 29.197 -7.315 -16.954 1.00 48.66 264 SER A N 1
ATOM 2147 C CA . SER A 1 264 ? 29.545 -6.014 -16.364 1.00 48.66 264 SER A CA 1
ATOM 2148 C C . SER A 1 264 ? 28.551 -5.504 -15.308 1.00 48.66 264 SER A C 1
ATOM 2150 O O . SER A 1 264 ? 28.945 -4.791 -14.388 1.00 48.66 264 SER A O 1
ATOM 2152 N N . ILE A 1 265 ? 27.272 -5.894 -15.373 1.00 54.47 265 ILE A N 1
ATOM 2153 C CA . ILE A 1 265 ? 26.233 -5.515 -14.388 1.00 54.47 265 ILE A CA 1
ATOM 2154 C C . ILE A 1 265 ? 26.125 -6.557 -13.270 1.00 54.47 265 ILE A C 1
ATOM 2156 O O . ILE A 1 265 ? 25.674 -6.259 -12.162 1.00 54.47 265 ILE A O 1
ATOM 2160 N N . ARG A 1 266 ? 26.572 -7.790 -13.543 1.00 48.97 266 ARG A N 1
ATOM 2161 C CA . ARG A 1 266 ? 26.602 -8.899 -12.582 1.00 48.97 266 ARG A CA 1
ATOM 2162 C C . ARG A 1 266 ? 27.659 -8.734 -11.493 1.00 48.97 266 ARG A C 1
ATOM 2164 O O . ARG A 1 266 ? 27.575 -9.457 -10.504 1.00 48.97 266 ARG A O 1
ATOM 2171 N N . GLN A 1 267 ? 28.610 -7.804 -11.619 1.00 51.94 267 GLN A N 1
ATOM 2172 C CA . GLN A 1 267 ? 29.593 -7.553 -10.566 1.00 51.94 267 GLN A CA 1
ATOM 2173 C C . GLN A 1 267 ? 29.002 -6.663 -9.458 1.00 51.94 267 GLN A C 1
ATOM 2175 O O . GLN A 1 267 ? 28.833 -5.459 -9.658 1.00 51.94 267 GLN A O 1
ATOM 2180 N N . PRO A 1 268 ? 28.751 -7.195 -8.242 1.00 46.66 268 PRO A N 1
ATOM 2181 C CA . PRO A 1 268 ? 28.195 -6.415 -7.131 1.00 46.66 268 PRO A CA 1
ATOM 2182 C C . PRO A 1 268 ? 29.109 -5.257 -6.697 1.00 46.66 268 PRO A C 1
ATOM 2184 O O . PRO A 1 268 ? 28.666 -4.324 -6.035 1.00 46.66 268 PRO A O 1
ATOM 2187 N N . GLN A 1 269 ? 30.388 -5.321 -7.076 1.00 44.88 269 GLN A N 1
ATOM 2188 C CA . GLN A 1 269 ? 31.439 -4.374 -6.711 1.00 44.88 269 GLN A CA 1
ATOM 2189 C C . GLN A 1 269 ? 31.357 -3.048 -7.488 1.00 44.88 269 GLN A C 1
ATOM 2191 O O . GLN A 1 269 ? 31.793 -2.025 -6.969 1.00 44.88 269 GLN A O 1
ATOM 2196 N N . LEU A 1 270 ? 30.740 -3.030 -8.677 1.00 43.22 270 LEU A N 1
ATOM 2197 C CA . LEU A 1 270 ? 30.564 -1.814 -9.488 1.00 43.22 270 LEU A CA 1
ATOM 2198 C C . LEU A 1 270 ? 29.334 -0.986 -9.092 1.00 43.22 270 LEU A C 1
ATOM 2200 O O . LEU A 1 270 ? 29.144 0.119 -9.593 1.00 43.22 270 LEU A O 1
ATOM 2204 N N . LEU A 1 271 ? 28.500 -1.498 -8.184 1.00 45.53 271 LEU A N 1
ATOM 2205 C CA . LEU A 1 271 ? 27.264 -0.828 -7.800 1.00 45.53 271 LEU A CA 1
ATOM 2206 C C . LEU A 1 271 ? 27.457 0.217 -6.703 1.00 45.53 271 LEU A C 1
ATOM 2208 O O . LEU A 1 271 ? 26.584 1.061 -6.576 1.00 45.53 271 LEU A O 1
ATOM 2212 N N . GLY A 1 272 ? 28.534 0.191 -5.905 1.00 38.06 272 GLY A N 1
ATOM 2213 C CA . GLY A 1 272 ? 28.803 1.200 -4.858 1.00 38.06 272 GLY A CA 1
ATOM 2214 C C . GLY A 1 272 ? 27.676 1.422 -3.829 1.00 38.06 272 GLY A C 1
ATOM 2215 O O . GLY A 1 272 ? 27.784 2.293 -2.969 1.00 38.06 272 GLY A O 1
ATOM 2216 N N . VAL A 1 273 ? 26.591 0.649 -3.911 1.00 37.78 273 VAL A N 1
ATOM 2217 C CA . VAL A 1 273 ? 25.405 0.737 -3.072 1.00 37.78 273 VAL A CA 1
ATOM 2218 C C . VAL A 1 273 ? 25.481 -0.423 -2.094 1.00 37.78 273 VAL A C 1
ATOM 2220 O O . VAL A 1 273 ? 25.065 -1.543 -2.387 1.00 37.78 273 VAL A O 1
ATOM 2223 N N . THR A 1 274 ? 26.039 -0.160 -0.917 1.00 33.91 274 THR A N 1
ATOM 2224 C CA . THR A 1 274 ? 25.688 -0.929 0.276 1.00 33.91 274 THR A CA 1
ATOM 2225 C C . THR A 1 274 ? 24.198 -0.701 0.537 1.00 33.91 274 THR A C 1
ATOM 2227 O O . THR A 1 274 ? 23.766 0.437 0.737 1.00 33.91 274 THR A O 1
ATOM 2230 N N . PHE A 1 275 ? 23.406 -1.771 0.451 1.00 43.03 275 PHE A N 1
ATOM 2231 C CA . PHE A 1 275 ? 21.996 -1.772 0.848 1.00 43.03 275 PHE A CA 1
ATOM 2232 C C . PHE A 1 275 ? 21.862 -2.022 2.346 1.00 43.03 275 PHE A C 1
ATOM 2234 O O . PHE A 1 275 ? 22.587 -2.910 2.850 1.00 43.03 275 PHE A O 1
#

Foldseek 3Di:
DPPVCVVVLVLLLQFQKKFKAWPVRDTPFIDRDSVLSVLLSVLCVQWWDDDPDADDDPQPFRWIWIWTHDPRHTDKIWIARLQLQWIDIPVDNGTTGTPCSPSVQVSCVVRVNNRSVVSNVVNVVVVVLVVVLVVQLLVLQDPQQNVVCVVCVPCCQPVVAADVVSLVSLVDCPDVDDSLQSLLSLLLSLLRGPPVPDDDDHSNSSNSLVSNVSDDLVSNVSSLQVQADPVRAHPRLSNLSSVVCNQPDPVNCVVPVVGDPPPVSPDPVRNPDDD

Sequence (275 aa):
MTSQFKDMFDLVGESDRIVIHDNSSNVLYSSTEKAELISLQQALHQCLEKPLFHSHGINSGNNPTITLYRNGEELLQISHHSSCKSIECSLYSFDIPLSKAQTWLEWFDHNNVNSPRQEFERLAARRREQRETYKTFMRNMPPYLLSIWKKHESTIRFDGKCPDDLKRSLRRNLCGKTLDEKIADVLIWYGTTASAKNRGSPIYERAVEALLLAFDEQDIESAVESQFNEQGTLSNPNLITGCYKLFRSFRFKKMYPEGLNLESIRQPQLLGVTF

Nearest PDB structures (foldseek):
  4iq4-assembly1_A  TM=3.267E-01  e=6.347E+00  Kitasatospora aureofaciens

Organism: NCBI:txid2856

Solvent-accessible surface area (backbone atoms only — not comparable to full-atom values): 15676 Å² total; per-residue (Å²): 129,74,76,88,51,46,70,60,53,50,53,48,74,66,38,56,34,44,35,30,22,42,80,84,67,46,78,76,39,74,47,64,54,66,67,56,45,50,49,50,50,50,34,51,68,70,15,60,44,83,65,87,67,80,58,91,67,81,73,80,54,81,40,47,33,40,38,30,20,41,97,86,42,81,74,46,44,39,31,51,37,64,76,56,45,29,34,38,35,76,92,48,99,44,42,36,35,40,78,33,45,64,59,49,42,50,57,32,47,76,63,74,46,53,57,60,50,54,50,44,51,52,50,51,52,50,51,52,50,52,50,53,43,50,51,50,34,61,70,51,45,56,75,92,49,50,68,59,46,63,77,41,43,66,54,19,56,76,70,19,50,54,54,66,71,60,52,52,51,63,78,42,81,81,76,86,56,56,64,36,59,50,50,37,46,50,31,26,31,62,20,58,43,70,60,88,78,69,84,72,76,57,46,48,52,47,15,52,52,50,45,59,68,72,51,56,70,66,56,54,49,52,16,55,58,73,53,41,46,100,84,66,43,75,81,52,68,30,37,54,42,14,50,53,54,48,67,68,29,72,65,45,39,69,76,39,73,88,53,82,90,49,71,74,74,69,42,77,80,80,62,82,68,87,127

Radius of gyration: 25.94 Å; Cα contacts (8 Å, |Δi|>4): 369; chains: 1; bounding box: 67×32×69 Å

pLDDT: mean 83.98, std 14.41, range [33.91, 98.19]

Secondary structure (DSSP, 8-state):
--GGGHHHHHHHHH-SEEEEE-TT--EEEEE--HHHHHHHHHHHHHHB----S-------S---EEEEEETTEEEEEEEE-TTSSEEEETT-SSPEEBS-HHHHHHHHHHTT--HHHHHHHHHHHHHHHHHHHHHHHHHTS-HHHHHHHHHTHHHHHHH-PPPHHHHHHHHS-SSS--HHHHHHHHHHHHHTSGGGGSS---HHHHHHHHHHTTS-HHHHHHHHHTTB-TTS-B--HHHHHHHHHHHTSHHHHHH-SS----TTTS-GGGG----

Mean predicted aligned error: 8.39 Å